Protein AF-A0A7R9DE98-F1 (afdb_monomer)

Nearest PDB structures (foldseek):
  4o06-assembly1_A  TM=8.508E-01  e=1.146E-07  Saccharomyces cerevisiae S288C
  6g8t-assembly1_A  TM=8.552E-01  e=2.223E-04  Homo sapiens
  7w6x-assembly1_A  TM=7.393E-01  e=2.489E-04  Escherichia coli K-12
  2zpm-assembly1_A  TM=7.144E-01  e=3.346E-03  Escherichia coli K-12
  6icf-assembly1_A  TM=6.396E-01  e=2.284E-02  Aquifex aeolicus VF5

Sequence (179 aa):
GLLNDHKAIMKEIEQGMFSVFSQMDTGSSTGNIDRTHTHTEPIARVSMVHPNSPAERAVSPFNANVRSGKHLICIIDVLNLGTLQQLREPLEPVVRGVGAHSSTGIIADDLIIEFGSVNAGNFKTLQDIGTVTRYSVGKSVKLFINRENRFITLSLTPSPWSGQGLLGCTILPIERVER

Organism: Timema poppense (NCBI:txid170557)

Solvent-accessible surface area (backbone atoms only — not comparable to full-atom values): 11261 Å² total; per-residue (Å²): 115,79,69,58,55,55,55,51,50,53,51,54,53,51,52,52,52,50,56,58,58,71,61,58,74,75,77,88,79,92,75,86,73,82,71,70,73,87,56,80,52,60,53,28,34,25,71,40,54,39,88,90,19,36,32,40,66,13,34,34,87,71,71,94,79,75,96,66,99,74,75,80,87,56,68,89,80,73,81,82,90,80,87,76,96,81,78,92,74,83,88,67,88,75,90,67,78,87,65,92,70,81,65,55,32,56,51,57,67,29,26,35,20,30,53,61,92,41,29,58,91,72,59,83,52,74,64,58,57,52,48,54,46,65,79,28,55,81,34,80,34,51,32,35,30,38,47,95,92,39,82,45,58,33,38,31,47,25,37,83,56,99,64,72,68,37,39,33,56,44,78,40,80,56,81,78,79,84,125

Foldseek 3Di:
DVVVVVVVVVVVVVVVVVVVVVPPPDDDDDDDPPPPVPFPDFFWFWAAFDPPFLQQAWFFPDDPDDPDDDPPQPVVVPPDPDDDDDDDDDDDPPPDDPDPPPGGGDGGGKGWQDKAPDHPVHDDDCVVNVVCLVVQAQHWIWTWTQDPNHTTIIITHFYDDPDDGGGRIDIGGDDDPPD

Secondary structure (DSSP, 8-state):
-HHHHHHHHHHHHHHHHHHHHHT-SSS-------------S--EEEEEE-TTSTTTT-B-S--S----S--TT-GGGS---------------------S-SSBS--TT-EEEEETTB-TTT--SHHHHHHHHHHTTTS-EEEEEEETTEEEEEEE-----SSSSSS-EEEEEPP----

Mean predicted aligned error: 16.26 Å

Structure (mmCIF, N/CA/C/O backbone):
data_AF-A0A7R9DE98-F1
#
_entry.id   AF-A0A7R9DE98-F1
#
loop_
_atom_site.group_PDB
_atom_site.id
_atom_site.type_symbol
_atom_site.label_atom_id
_atom_site.label_alt_id
_atom_site.label_comp_id
_atom_site.label_asym_id
_atom_site.label_entity_id
_atom_site.label_seq_id
_atom_site.pdbx_PDB_ins_code
_a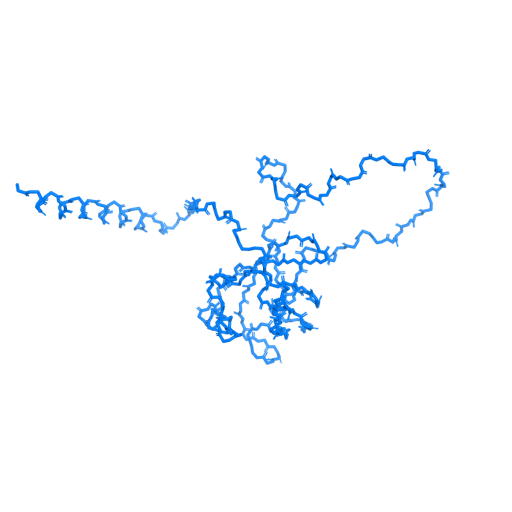tom_site.Cartn_x
_atom_site.Cartn_y
_atom_site.Cartn_z
_atom_site.occupancy
_atom_site.B_iso_or_equiv
_atom_site.auth_seq_id
_atom_site.auth_comp_id
_atom_site.auth_asym_id
_atom_site.auth_atom_id
_atom_site.pdbx_PDB_model_num
ATOM 1 N N . GLY A 1 1 ? -17.716 7.798 48.726 1.00 50.94 1 GLY A N 1
ATOM 2 C CA . GLY A 1 1 ? -18.722 7.462 47.703 1.00 50.94 1 GLY A CA 1
ATOM 3 C C . GLY A 1 1 ? -17.974 7.190 46.425 1.00 50.94 1 GLY A C 1
ATOM 4 O O . GLY A 1 1 ? -17.415 8.134 45.884 1.00 50.94 1 GLY A O 1
ATOM 5 N N . LEU A 1 2 ? -17.922 5.923 46.003 1.00 54.34 2 LEU A N 1
ATOM 6 C CA . LEU A 1 2 ? -16.971 5.380 45.017 1.00 54.34 2 LEU A CA 1
ATOM 7 C C . LEU A 1 2 ? -16.959 6.069 43.634 1.00 54.34 2 LEU A C 1
ATOM 9 O O . LEU A 1 2 ? -16.073 5.813 42.826 1.00 54.34 2 LEU A O 1
ATOM 13 N N . LEU A 1 3 ? -17.917 6.955 43.351 1.00 53.59 3 LEU A N 1
ATOM 14 C CA . LEU A 1 3 ? -17.965 7.724 42.107 1.00 53.59 3 LEU A CA 1
ATOM 15 C C . LEU A 1 3 ? -16.974 8.903 42.081 1.00 53.59 3 LEU A C 1
ATOM 17 O O . LEU A 1 3 ? -16.512 9.301 41.013 1.00 53.59 3 LEU A O 1
ATOM 21 N N . ASN A 1 4 ? -16.640 9.460 43.250 1.00 58.06 4 ASN A N 1
ATOM 22 C CA . ASN A 1 4 ? -15.711 10.590 43.355 1.00 58.06 4 ASN A CA 1
ATOM 23 C C . ASN A 1 4 ? -14.257 10.142 43.184 1.00 58.06 4 ASN A C 1
ATOM 25 O O . ASN A 1 4 ? -13.457 10.867 42.596 1.00 58.06 4 ASN A O 1
ATOM 29 N N . ASP A 1 5 ? -13.956 8.920 43.617 1.00 57.72 5 ASP A N 1
ATOM 30 C CA . ASP A 1 5 ? -12.621 8.336 43.524 1.00 57.72 5 ASP A CA 1
ATOM 31 C C . ASP A 1 5 ? -12.284 8.004 42.064 1.00 57.72 5 ASP A C 1
ATOM 33 O O . ASP A 1 5 ? -11.192 8.300 41.595 1.00 57.72 5 ASP A O 1
ATOM 37 N N . HIS A 1 6 ? -13.257 7.521 41.281 1.00 54.34 6 HIS A N 1
ATOM 38 C CA . HIS A 1 6 ? -13.053 7.236 39.857 1.00 54.34 6 HIS A CA 1
ATOM 39 C C . HIS A 1 6 ? -12.777 8.506 39.035 1.00 54.34 6 HIS A C 1
ATOM 41 O O . HIS A 1 6 ? -11.960 8.499 38.116 1.00 54.34 6 HIS A O 1
ATOM 47 N N . LYS A 1 7 ? -13.426 9.626 39.383 1.00 61.53 7 LYS A N 1
ATOM 48 C CA . LYS A 1 7 ? -13.187 10.926 38.737 1.00 61.53 7 LYS A CA 1
ATOM 49 C C . LYS A 1 7 ? -11.838 11.528 39.140 1.00 61.53 7 LYS A C 1
ATOM 51 O O . LYS A 1 7 ? -11.196 12.169 38.312 1.00 61.53 7 LYS A O 1
ATOM 56 N N . ALA A 1 8 ? -11.408 11.312 40.383 1.00 66.81 8 ALA A N 1
ATOM 57 C CA . ALA A 1 8 ? -10.084 11.711 40.851 1.00 66.81 8 ALA A CA 1
ATOM 58 C C . ALA A 1 8 ? -8.977 10.903 40.152 1.00 66.81 8 ALA A C 1
ATOM 60 O O . ALA A 1 8 ? -8.034 11.497 39.639 1.00 66.81 8 ALA A O 1
ATOM 61 N N . ILE A 1 9 ? -9.164 9.586 40.022 1.00 61.25 9 ILE A N 1
ATOM 62 C CA . ILE A 1 9 ? -8.230 8.683 39.337 1.00 61.25 9 ILE A CA 1
ATOM 63 C C . ILE A 1 9 ? -8.122 9.019 37.842 1.00 61.25 9 ILE A C 1
ATOM 65 O O . ILE A 1 9 ? -7.016 9.110 37.318 1.00 61.25 9 ILE A O 1
ATOM 69 N N . MET A 1 10 ? -9.239 9.290 37.154 1.00 65.88 10 MET A N 1
ATOM 70 C CA . MET A 1 10 ? -9.218 9.733 35.746 1.00 65.88 10 MET A CA 1
ATOM 71 C C . MET A 1 10 ? -8.402 11.019 35.564 1.00 65.88 10 MET A C 1
ATOM 73 O O . MET A 1 10 ? -7.604 11.135 34.636 1.00 65.88 10 MET A O 1
ATOM 77 N N . LYS A 1 11 ? -8.559 11.969 36.489 1.00 66.94 11 LYS A N 1
ATOM 78 C CA . LYS A 1 11 ? -7.864 13.256 36.436 1.00 66.94 11 LYS A CA 1
ATOM 79 C C . LYS A 1 11 ? -6.363 13.117 36.702 1.00 66.94 11 LYS A C 1
ATOM 81 O O . LYS A 1 11 ? -5.575 13.816 36.075 1.00 66.94 11 LYS A O 1
ATOM 86 N N . GLU A 1 12 ? -5.963 12.218 37.595 1.00 63.41 12 GLU A N 1
ATOM 87 C CA . GLU A 1 12 ? -4.555 11.942 37.900 1.00 63.41 12 GLU A CA 1
ATOM 88 C C . GLU A 1 12 ? -3.848 11.225 36.733 1.00 63.41 12 GLU A C 1
ATOM 90 O O . GLU A 1 12 ? -2.713 11.563 36.396 1.00 63.41 12 GLU A O 1
ATOM 95 N N . ILE A 1 13 ? -4.552 10.326 36.029 1.00 65.50 13 ILE A N 1
ATOM 96 C CA . ILE A 1 13 ? -4.059 9.670 34.805 1.00 65.50 13 ILE A CA 1
ATOM 97 C C . ILE A 1 13 ? -3.895 10.681 33.661 1.00 65.50 13 ILE A C 1
ATOM 99 O O . ILE A 1 13 ? -2.859 10.692 32.998 1.00 65.50 13 ILE A O 1
ATOM 103 N N . GLU A 1 14 ? -4.874 11.560 33.436 1.00 61.84 14 GLU A N 1
ATOM 104 C CA . GLU A 1 14 ? -4.787 12.604 32.405 1.00 61.84 14 GLU A CA 1
ATOM 105 C C . GLU A 1 14 ? -3.669 13.611 32.700 1.00 61.84 14 GLU A C 1
ATOM 107 O O . GLU A 1 14 ? -2.934 13.996 31.792 1.00 61.84 14 GLU A O 1
ATOM 112 N N . GLN A 1 15 ? -3.486 13.999 33.965 1.00 62.09 15 GLN A N 1
ATOM 113 C CA . GLN A 1 15 ? -2.395 14.884 34.383 1.00 62.09 15 GLN A CA 1
ATOM 114 C C . GLN A 1 15 ? -1.021 14.221 34.232 1.00 62.09 15 GLN A C 1
ATOM 116 O O . GLN A 1 15 ? -0.084 14.869 33.760 1.00 62.09 15 GLN A O 1
ATOM 121 N N . GLY A 1 16 ? -0.902 12.930 34.556 1.00 55.06 16 GLY A N 1
ATOM 122 C CA . GLY A 1 16 ? 0.307 12.148 34.297 1.00 55.06 16 GLY A CA 1
ATOM 123 C C . GLY A 1 16 ? 0.620 12.048 32.802 1.00 55.06 16 GLY A C 1
ATOM 124 O O . GLY A 1 16 ? 1.754 12.285 32.390 1.00 55.06 16 GLY A O 1
ATOM 125 N N . MET A 1 17 ? -0.395 11.784 31.974 1.00 56.44 17 MET A N 1
ATOM 126 C CA . MET A 1 17 ? -0.243 11.658 30.524 1.00 56.44 17 MET A CA 1
ATOM 127 C C . MET A 1 17 ? 0.129 13.002 29.881 1.00 56.44 17 MET A C 1
ATOM 129 O O . MET A 1 17 ? 1.080 13.071 29.107 1.00 56.44 17 MET A O 1
ATOM 133 N N . PHE A 1 18 ? -0.529 14.099 30.262 1.00 51.78 18 PHE A N 1
ATOM 134 C CA . PHE A 1 18 ? -0.240 15.432 29.723 1.00 51.78 18 PHE A CA 1
ATOM 135 C C . PHE A 1 18 ? 1.128 15.980 30.176 1.00 51.78 18 PHE A C 1
ATOM 137 O O . PHE A 1 18 ? 1.808 16.642 29.394 1.00 51.78 18 PHE A O 1
ATOM 144 N N . SER A 1 19 ? 1.579 15.664 31.398 1.00 52.81 19 SER A N 1
ATOM 145 C CA . SER A 1 19 ? 2.913 16.043 31.899 1.00 52.81 19 SER A CA 1
ATOM 146 C C . SER A 1 19 ? 4.047 15.354 31.132 1.00 52.81 19 SER A C 1
ATOM 148 O O . SER A 1 19 ? 5.035 15.998 30.775 1.00 52.81 19 SER A O 1
ATOM 150 N N . VAL A 1 20 ? 3.881 14.064 30.816 1.00 51.88 20 VAL A N 1
ATOM 151 C CA . VAL A 1 20 ? 4.863 13.294 30.036 1.00 51.88 20 VAL A CA 1
ATOM 152 C C . VAL A 1 20 ? 4.921 13.782 28.585 1.00 51.88 20 VAL A C 1
ATOM 154 O O . VAL A 1 20 ? 6.011 13.925 28.040 1.00 51.88 20 VAL A O 1
ATOM 157 N N . PHE A 1 21 ? 3.782 14.122 27.973 1.00 49.41 21 PHE A N 1
ATOM 158 C CA . PHE A 1 21 ? 3.749 14.599 26.584 1.00 49.41 21 PHE A CA 1
ATOM 159 C C . PHE A 1 21 ? 4.155 16.070 26.411 1.00 49.41 21 PHE A C 1
ATOM 161 O O . PHE A 1 21 ? 4.705 16.419 25.369 1.00 49.41 21 PHE A O 1
ATOM 168 N N . SER A 1 22 ? 3.973 16.930 27.420 1.00 47.72 22 SER A N 1
ATOM 169 C CA . SER A 1 22 ? 4.425 18.330 27.354 1.00 47.72 22 SER A CA 1
ATOM 170 C C . SER A 1 22 ? 5.943 18.494 27.523 1.00 47.72 22 SER A C 1
ATOM 172 O O . SER A 1 22 ? 6.461 19.567 27.221 1.00 47.72 22 SER A O 1
ATOM 174 N N . GLN A 1 23 ? 6.655 17.463 27.994 1.00 51.19 23 GLN A N 1
ATOM 175 C CA . GLN A 1 23 ? 8.122 17.444 28.117 1.00 51.19 23 GLN A CA 1
ATOM 176 C C . GLN A 1 23 ? 8.823 16.727 26.949 1.00 51.19 23 GLN A C 1
ATOM 178 O O . GLN A 1 23 ? 10.042 16.611 26.954 1.00 51.19 23 GLN A O 1
ATOM 183 N N . MET A 1 24 ? 8.071 16.267 25.942 1.00 44.59 24 MET A N 1
ATOM 184 C CA . MET A 1 24 ? 8.598 15.606 24.739 1.00 44.59 24 MET A CA 1
ATOM 185 C C . MET A 1 24 ? 8.501 16.489 23.490 1.00 44.59 24 MET A C 1
ATOM 187 O O . MET A 1 24 ? 8.349 15.992 22.375 1.00 44.59 24 MET A O 1
ATOM 191 N N . ASP A 1 25 ? 8.655 17.801 23.665 1.00 51.81 25 ASP A N 1
ATOM 192 C CA . ASP A 1 25 ? 9.443 18.545 22.690 1.00 51.81 25 ASP A CA 1
ATOM 193 C C . ASP A 1 25 ? 10.906 18.339 23.098 1.00 51.81 25 ASP A C 1
ATOM 195 O O . ASP A 1 25 ? 11.266 18.595 24.244 1.00 51.81 25 ASP A O 1
ATOM 199 N N . THR A 1 26 ? 11.720 17.821 22.180 1.00 41.41 26 THR A N 1
ATOM 200 C CA . THR A 1 26 ? 13.084 17.278 22.365 1.00 41.41 26 THR A CA 1
ATOM 201 C C . THR A 1 26 ? 13.203 15.829 22.875 1.00 41.41 26 THR A C 1
ATOM 203 O O . THR A 1 26 ? 13.389 15.542 24.046 1.00 41.41 26 THR A O 1
ATOM 206 N N . GLY A 1 27 ? 13.257 14.901 21.913 1.00 43.53 27 GLY A N 1
ATOM 207 C CA . GLY A 1 27 ? 14.126 13.723 21.999 1.00 43.53 27 GLY A CA 1
ATOM 208 C C . GLY A 1 27 ? 13.603 12.501 22.764 1.00 43.53 27 GLY A C 1
ATOM 209 O O . GLY A 1 27 ? 13.566 12.473 23.983 1.00 43.53 27 GLY A O 1
ATOM 210 N N . SER A 1 28 ? 13.420 11.412 22.008 1.00 45.12 28 SER A N 1
ATOM 211 C CA . SER A 1 28 ? 13.358 10.011 22.465 1.00 45.12 28 SER A CA 1
ATOM 212 C C . SER A 1 28 ? 12.116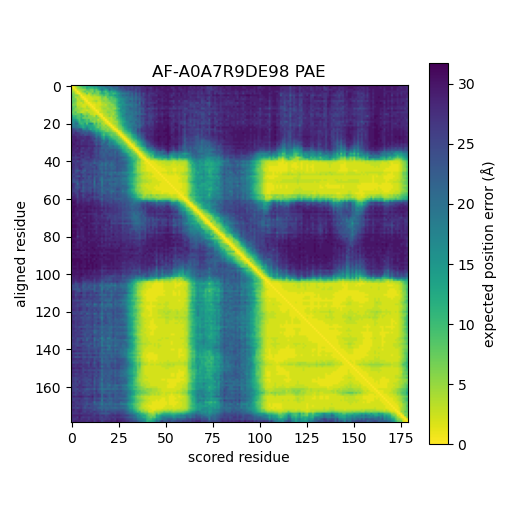 9.581 23.249 1.00 45.12 28 SER A C 1
ATOM 214 O O . SER A 1 28 ? 11.936 9.967 24.397 1.00 45.12 28 SER A O 1
ATOM 216 N N . SER A 1 29 ? 11.335 8.636 22.703 1.00 36.56 29 SER A N 1
ATOM 217 C CA . SER A 1 29 ? 10.689 7.594 23.528 1.00 36.56 29 SER A CA 1
ATOM 218 C C . SER A 1 29 ? 10.039 6.466 22.722 1.00 36.56 29 SER A C 1
ATOM 220 O O . SER A 1 29 ? 9.056 6.615 22.004 1.00 36.56 29 SER A O 1
ATOM 222 N N . THR A 1 30 ? 10.614 5.288 22.932 1.00 38.78 30 THR A N 1
ATOM 223 C CA . THR A 1 30 ? 9.951 4.024 23.261 1.00 38.78 30 THR A CA 1
ATOM 224 C C . THR A 1 30 ? 8.506 4.151 23.764 1.00 38.78 30 THR A C 1
ATOM 226 O O . THR A 1 30 ? 8.267 4.524 24.908 1.00 38.78 30 THR A O 1
ATOM 229 N N . GLY A 1 31 ? 7.569 3.692 22.935 1.00 31.34 31 GLY A N 1
ATOM 230 C CA . GLY A 1 31 ? 6.307 3.079 23.344 1.00 31.34 31 GLY A CA 1
ATOM 231 C C . GLY A 1 31 ? 6.291 1.652 22.803 1.00 31.34 31 GLY A C 1
ATOM 232 O O . GLY A 1 31 ? 5.985 1.428 21.635 1.00 31.34 31 GLY A O 1
ATOM 233 N N . ASN A 1 32 ? 6.707 0.694 23.629 1.00 41.91 32 ASN A N 1
ATOM 234 C CA . ASN A 1 32 ? 6.667 -0.726 23.305 1.00 41.91 32 ASN A CA 1
ATOM 235 C C . ASN A 1 32 ? 5.225 -1.229 23.472 1.00 41.91 32 ASN A C 1
ATOM 237 O O . ASN A 1 32 ? 4.842 -1.679 24.547 1.00 41.91 32 ASN A O 1
ATOM 241 N N . ILE A 1 33 ? 4.423 -1.121 22.414 1.00 39.50 33 ILE A N 1
ATOM 242 C CA . ILE A 1 33 ? 3.397 -2.127 22.148 1.00 39.50 33 ILE A CA 1
ATOM 243 C C . ILE A 1 33 ? 4.101 -3.118 21.236 1.00 39.50 33 ILE A C 1
ATOM 245 O O . ILE A 1 33 ? 4.258 -2.856 20.041 1.00 39.50 33 ILE A O 1
ATOM 249 N N . ASP A 1 34 ? 4.578 -4.213 21.819 1.00 39.19 34 ASP A N 1
ATOM 250 C CA . ASP A 1 34 ? 5.047 -5.366 21.065 1.00 39.19 34 ASP A CA 1
ATOM 251 C C . ASP A 1 34 ? 3.829 -5.934 20.333 1.00 39.19 34 ASP A C 1
ATOM 253 O O . ASP A 1 34 ? 3.077 -6.767 20.844 1.00 39.19 34 ASP A O 1
ATOM 257 N N . ARG A 1 35 ? 3.545 -5.371 19.155 1.00 47.12 35 ARG A N 1
ATOM 258 C CA . ARG A 1 35 ? 2.621 -5.951 18.194 1.00 47.12 35 ARG A CA 1
ATOM 259 C C . ARG A 1 35 ? 3.286 -7.229 17.720 1.00 47.12 35 ARG A C 1
ATOM 261 O O . ARG A 1 35 ? 3.956 -7.246 16.690 1.00 47.12 35 ARG A O 1
ATOM 268 N N . THR A 1 36 ? 3.075 -8.303 18.471 1.00 44.72 36 THR A N 1
ATOM 269 C CA . THR A 1 36 ? 3.007 -9.627 17.868 1.00 44.72 36 THR A CA 1
ATOM 270 C C . THR A 1 36 ? 2.114 -9.458 16.639 1.00 44.72 36 THR A C 1
ATOM 272 O O . THR A 1 36 ? 0.967 -9.027 16.750 1.00 44.72 36 THR A O 1
ATOM 275 N N . HIS A 1 37 ? 2.685 -9.605 15.443 1.00 52.88 37 HIS A N 1
ATOM 276 C CA . HIS A 1 37 ? 1.932 -9.483 14.200 1.00 52.88 37 HIS A CA 1
ATOM 277 C C . HIS A 1 37 ? 0.981 -10.691 14.147 1.00 52.88 37 HIS A C 1
ATOM 279 O O . HIS A 1 37 ? 1.315 -11.730 13.590 1.00 52.88 37 HIS A O 1
ATOM 285 N N . THR A 1 38 ? -0.176 -10.582 14.809 1.00 54.12 38 THR A N 1
ATOM 286 C CA . THR A 1 38 ? -1.198 -11.639 14.922 1.00 54.12 38 THR A CA 1
ATOM 287 C C . THR A 1 38 ? -1.912 -11.909 13.602 1.00 54.12 38 THR A C 1
ATOM 289 O O . THR A 1 38 ? -2.647 -12.882 13.498 1.00 54.12 38 THR A O 1
ATOM 292 N N . HIS A 1 39 ? -1.698 -11.044 12.610 1.00 65.94 39 HIS A N 1
ATOM 293 C CA . HIS A 1 39 ? -2.229 -11.145 11.262 1.00 65.94 39 HIS A CA 1
ATOM 294 C C . HIS A 1 39 ? -1.055 -11.246 10.294 1.00 65.94 39 HIS A C 1
ATOM 296 O O . HIS A 1 39 ? -0.370 -10.253 10.046 1.00 65.94 39 HIS A O 1
ATOM 302 N N . THR A 1 40 ? -0.793 -12.452 9.798 1.00 77.81 40 THR A N 1
ATOM 303 C CA . THR A 1 40 ? 0.222 -12.722 8.766 1.00 77.81 40 THR A CA 1
ATOM 304 C C . THR A 1 40 ? -0.405 -12.876 7.384 1.00 77.81 40 THR A C 1
ATOM 306 O O . THR A 1 40 ? 0.311 -13.011 6.391 1.00 77.81 40 THR A O 1
ATOM 309 N N . GLU A 1 41 ? -1.737 -12.833 7.304 1.00 88.06 41 GLU A N 1
ATOM 310 C CA . GLU A 1 41 ? -2.473 -12.943 6.058 1.00 88.06 41 GLU A CA 1
ATOM 311 C C . GLU A 1 41 ? -2.262 -11.687 5.206 1.00 88.06 41 GLU A C 1
ATOM 313 O O . GLU A 1 41 ? -2.471 -10.563 5.679 1.00 88.06 41 GLU A O 1
ATOM 318 N N . PRO A 1 42 ? -1.881 -11.846 3.931 1.00 92.38 42 PRO A N 1
ATOM 319 C CA . PRO A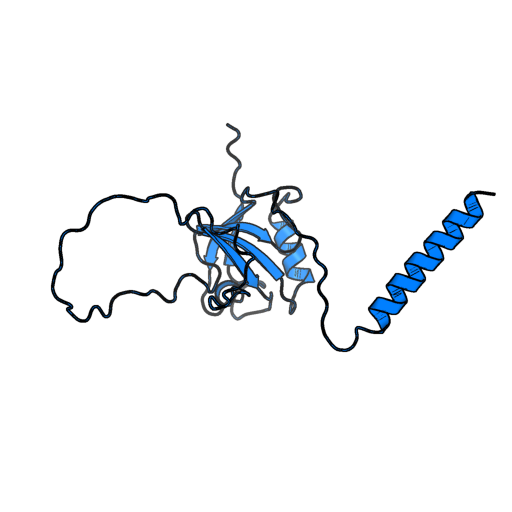 1 42 ? -1.698 -10.710 3.055 1.00 92.38 42 PRO A CA 1
ATOM 320 C C . PRO A 1 42 ? -3.056 -10.116 2.659 1.00 92.38 42 PRO A C 1
ATOM 322 O O . PRO A 1 42 ? -4.006 -10.829 2.331 1.00 92.38 42 PRO A O 1
ATOM 325 N N . ILE A 1 43 ? -3.144 -8.789 2.682 1.00 94.38 43 ILE A N 1
ATOM 326 C CA . ILE A 1 43 ? -4.345 -8.016 2.338 1.00 94.38 43 ILE A CA 1
ATOM 327 C C . ILE A 1 43 ? -4.334 -7.524 0.890 1.00 94.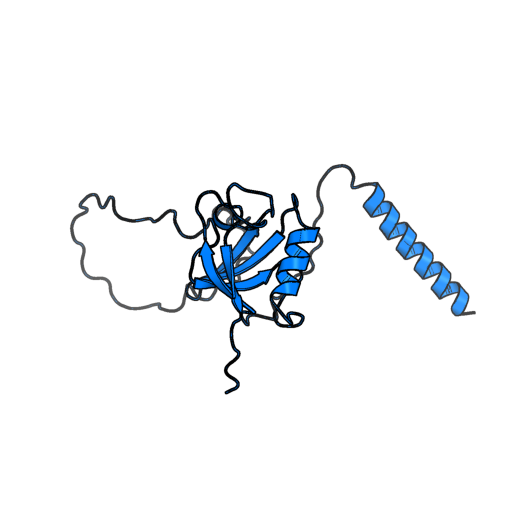38 43 ILE A C 1
ATOM 329 O O . ILE A 1 43 ? -5.388 -7.252 0.314 1.00 94.38 43 ILE A O 1
ATOM 333 N N . ALA A 1 44 ? -3.150 -7.397 0.292 1.00 96.44 44 ALA A N 1
ATOM 334 C CA . ALA A 1 44 ? -2.987 -6.915 -1.071 1.00 96.44 44 ALA A CA 1
ATOM 335 C C . ALA A 1 44 ? -1.655 -7.371 -1.677 1.00 96.44 44 ALA A C 1
ATOM 337 O O . ALA A 1 44 ? -0.707 -7.670 -0.952 1.00 96.44 44 ALA A O 1
ATOM 338 N N . ARG A 1 45 ? -1.566 -7.381 -3.008 1.00 97.12 45 ARG A N 1
ATOM 339 C CA . ARG A 1 45 ? -0.333 -7.660 -3.756 1.00 97.12 45 ARG A CA 1
ATOM 340 C C . ARG A 1 45 ? 0.091 -6.435 -4.549 1.00 97.12 45 ARG A C 1
ATOM 342 O O . ARG A 1 45 ? -0.737 -5.786 -5.189 1.00 97.12 45 ARG A O 1
ATOM 349 N N . VAL A 1 46 ? 1.383 -6.147 -4.567 1.00 97.00 46 VAL A N 1
ATOM 350 C CA . VAL A 1 46 ? 1.955 -5.124 -5.442 1.00 97.00 46 VAL A CA 1
ATOM 351 C C . VAL A 1 46 ? 2.198 -5.732 -6.816 1.00 97.00 46 VAL A C 1
ATOM 353 O O . VAL A 1 46 ? 2.913 -6.712 -6.948 1.00 97.00 46 VAL A O 1
ATOM 356 N N . SER A 1 47 ? 1.602 -5.166 -7.860 1.00 95.56 47 SER A N 1
ATOM 357 C CA . SER A 1 47 ? 1.792 -5.660 -9.231 1.00 95.56 47 SER A CA 1
ATOM 358 C C . SER A 1 47 ? 2.938 -4.971 -9.958 1.00 95.56 47 SER A C 1
ATOM 360 O O . SER A 1 47 ? 3.503 -5.530 -10.890 1.00 95.56 47 SER A O 1
ATOM 362 N N . MET A 1 48 ? 3.219 -3.720 -9.603 1.00 94.94 48 MET A N 1
ATOM 363 C CA . MET A 1 48 ? 4.171 -2.875 -10.313 1.00 94.94 48 MET A CA 1
ATOM 364 C C . MET A 1 48 ? 4.607 -1.733 -9.404 1.00 94.94 48 MET A C 1
ATOM 366 O O . MET A 1 48 ? 3.795 -1.190 -8.650 1.00 94.94 48 MET A O 1
ATOM 370 N N . VAL A 1 49 ? 5.867 -1.331 -9.532 1.00 95.81 49 VAL A N 1
ATOM 371 C CA . VAL A 1 49 ? 6.444 -0.160 -8.870 1.00 95.81 49 VAL A CA 1
ATOM 372 C C . VAL A 1 49 ? 7.100 0.709 -9.933 1.00 95.81 49 VAL A C 1
ATOM 374 O O . VAL A 1 49 ? 7.806 0.202 -10.801 1.00 95.81 49 VAL A O 1
ATOM 377 N N . HIS A 1 50 ? 6.827 2.011 -9.900 1.00 95.06 50 HIS A N 1
ATOM 378 C CA . HIS A 1 50 ? 7.411 2.950 -10.848 1.00 95.06 50 HIS A CA 1
ATOM 379 C C . HIS A 1 50 ? 8.787 3.438 -10.384 1.00 95.06 50 HIS A C 1
ATOM 381 O O . HIS A 1 50 ? 8.982 3.655 -9.183 1.00 95.06 50 HIS A O 1
ATOM 387 N N . PRO A 1 51 ? 9.709 3.703 -11.324 1.00 93.69 51 PRO A N 1
ATOM 388 C CA . PRO A 1 51 ? 11.008 4.267 -10.996 1.00 93.69 51 PRO A CA 1
ATOM 389 C C . PRO A 1 51 ? 10.873 5.679 -10.427 1.00 93.69 51 PRO A C 1
ATOM 391 O O . PRO A 1 51 ? 9.995 6.452 -10.822 1.00 93.69 51 PRO A O 1
ATOM 394 N N . ASN A 1 52 ? 11.769 6.031 -9.511 1.00 93.00 52 ASN A N 1
ATOM 395 C CA . ASN A 1 52 ? 11.804 7.290 -8.773 1.00 93.00 52 ASN A CA 1
ATOM 396 C C . ASN A 1 52 ? 10.506 7.591 -8.002 1.00 93.00 52 ASN A C 1
ATOM 398 O O . ASN A 1 52 ? 10.203 8.751 -7.698 1.00 93.00 52 ASN A O 1
ATOM 402 N N . SER A 1 53 ? 9.727 6.566 -7.659 1.00 96.62 53 SER A N 1
ATOM 403 C CA . SER A 1 53 ? 8.507 6.714 -6.867 1.00 96.62 53 SER A CA 1
ATOM 404 C C . SER A 1 53 ? 8.774 6.638 -5.358 1.00 96.62 53 SER A C 1
ATOM 406 O O . SER A 1 53 ? 9.799 6.106 -4.925 1.00 96.62 53 SER A O 1
ATOM 408 N N . PRO A 1 54 ? 7.855 7.145 -4.517 1.00 96.81 54 PRO A N 1
ATOM 409 C CA . PRO A 1 54 ? 7.890 6.893 -3.076 1.00 96.81 54 PRO A CA 1
ATOM 410 C C . PRO A 1 54 ? 7.943 5.403 -2.702 1.00 96.81 54 PRO A C 1
ATOM 412 O O . PRO A 1 54 ? 8.611 5.047 -1.735 1.00 96.81 54 PRO A O 1
ATOM 415 N N . ALA A 1 55 ? 7.282 4.538 -3.473 1.00 96.06 55 ALA A N 1
ATOM 416 C CA . ALA A 1 55 ? 7.288 3.092 -3.280 1.00 96.06 55 ALA A CA 1
ATOM 417 C C . ALA A 1 55 ? 8.671 2.473 -3.516 1.00 96.06 55 ALA A C 1
ATOM 419 O O . ALA A 1 55 ? 9.133 1.692 -2.685 1.00 96.06 55 ALA A O 1
ATOM 420 N N . GLU A 1 56 ? 9.368 2.868 -4.582 1.00 94.56 56 GLU A N 1
ATOM 421 C CA . GLU A 1 56 ? 10.746 2.426 -4.847 1.00 94.56 56 GLU A CA 1
ATOM 422 C C . GLU A 1 56 ? 11.723 2.913 -3.764 1.00 94.56 56 GLU A C 1
ATOM 424 O O . GLU A 1 56 ? 12.659 2.211 -3.394 1.00 94.56 56 GLU A O 1
ATOM 429 N N . ARG A 1 57 ? 11.483 4.104 -3.203 1.00 93.25 57 ARG A N 1
ATOM 430 C CA . ARG A 1 57 ? 12.326 4.695 -2.151 1.00 93.25 57 ARG A CA 1
ATOM 431 C C . ARG A 1 57 ? 12.000 4.232 -0.735 1.00 93.25 57 ARG A C 1
ATOM 433 O O . ARG A 1 57 ? 12.612 4.738 0.205 1.00 93.25 57 ARG A O 1
ATOM 440 N N . ALA A 1 58 ? 11.039 3.330 -0.547 1.00 92.12 58 ALA A N 1
ATOM 441 C CA . ALA A 1 58 ? 10.770 2.788 0.778 1.00 92.12 58 ALA A CA 1
ATOM 442 C C . ALA A 1 58 ? 12.045 2.135 1.341 1.00 92.12 58 ALA A C 1
ATOM 444 O O . ALA A 1 58 ? 12.813 1.525 0.604 1.00 92.12 58 ALA A O 1
ATOM 445 N N . VAL A 1 59 ? 12.310 2.259 2.636 1.00 85.81 59 VAL A N 1
ATOM 446 C CA . VAL A 1 59 ? 13.558 1.748 3.231 1.00 85.81 59 VAL A CA 1
ATOM 447 C C . VAL A 1 59 ? 13.270 0.883 4.439 1.00 85.81 59 VAL A C 1
ATOM 449 O O . VAL A 1 59 ? 12.392 1.206 5.238 1.00 85.81 59 VAL A O 1
ATOM 452 N N . SER A 1 60 ? 14.018 -0.206 4.611 1.00 80.75 60 SER A N 1
ATOM 453 C CA . SER A 1 60 ? 13.976 -0.947 5.866 1.00 80.75 60 SER A CA 1
ATOM 454 C C . SER A 1 60 ? 14.583 -0.086 6.983 1.00 80.75 60 SER A C 1
ATOM 456 O O . SER A 1 60 ? 15.748 0.303 6.867 1.00 80.75 60 SER A O 1
ATOM 458 N N . PRO A 1 61 ? 13.863 0.194 8.087 1.00 69.25 61 PRO A N 1
ATOM 459 C CA . PRO A 1 61 ? 14.410 0.981 9.195 1.00 69.25 61 PRO A CA 1
ATOM 460 C C . PRO A 1 61 ? 15.565 0.267 9.921 1.00 69.25 61 PRO A C 1
ATOM 462 O O . PRO A 1 61 ? 16.316 0.898 10.660 1.00 69.25 61 PRO A O 1
ATOM 465 N N . PHE A 1 62 ? 15.739 -1.038 9.691 1.00 62.00 62 PHE A N 1
ATOM 466 C CA . PHE A 1 62 ? 16.865 -1.815 10.189 1.00 62.00 62 PHE A CA 1
ATOM 467 C C . PHE A 1 62 ? 17.923 -1.974 9.093 1.00 62.00 62 PHE A C 1
ATOM 469 O O . PHE A 1 62 ? 17.827 -2.859 8.248 1.00 62.00 62 PHE A O 1
ATOM 476 N N . ASN A 1 63 ? 18.958 -1.131 9.124 1.00 44.66 63 ASN A N 1
ATOM 477 C CA . ASN A 1 63 ? 20.205 -1.431 8.426 1.00 44.66 63 ASN A CA 1
ATOM 478 C C . ASN A 1 63 ? 20.851 -2.629 9.140 1.00 44.66 63 ASN A C 1
ATOM 480 O O . ASN A 1 63 ? 21.066 -2.576 10.354 1.00 44.66 63 ASN A O 1
ATOM 484 N N . ALA A 1 64 ? 21.090 -3.728 8.426 1.00 42.28 64 ALA A N 1
ATOM 485 C CA . ALA A 1 64 ? 21.606 -4.975 8.979 1.00 42.28 64 ALA A CA 1
ATOM 486 C C . ALA A 1 64 ? 23.052 -4.809 9.478 1.00 42.28 64 ALA A C 1
ATOM 488 O O . ALA A 1 64 ? 23.998 -5.212 8.811 1.00 42.28 64 ALA A O 1
ATOM 489 N N . ASN A 1 65 ? 23.238 -4.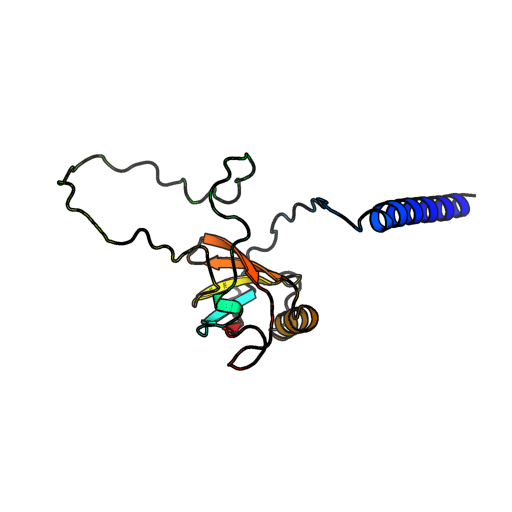202 10.654 1.00 35.06 65 ASN A N 1
ATOM 490 C CA . ASN A 1 65 ? 24.501 -4.288 11.382 1.00 35.06 65 ASN A CA 1
ATOM 491 C C . ASN A 1 65 ? 24.403 -4.091 12.904 1.00 35.06 65 ASN A C 1
ATOM 493 O O . ASN A 1 65 ? 25.351 -3.629 13.535 1.00 35.06 65 ASN A O 1
ATOM 497 N N . VAL A 1 66 ? 23.283 -4.460 13.535 1.00 33.88 66 VAL A N 1
ATOM 498 C CA . VAL A 1 66 ? 23.188 -4.453 15.005 1.00 33.88 66 VAL A CA 1
ATOM 499 C C . VAL A 1 66 ? 22.946 -5.861 15.528 1.00 33.88 66 VAL A C 1
ATOM 501 O O . VAL A 1 66 ? 21.830 -6.376 15.570 1.00 33.88 66 VAL A O 1
ATOM 504 N N . ARG A 1 67 ? 24.052 -6.460 15.975 1.00 37.44 67 ARG A N 1
ATOM 505 C CA . ARG A 1 67 ? 24.092 -7.538 16.963 1.00 37.44 67 ARG A CA 1
ATOM 506 C C . ARG A 1 67 ? 23.461 -7.025 18.260 1.00 37.44 67 ARG A C 1
ATOM 508 O O . ARG A 1 67 ? 24.153 -6.458 19.095 1.00 37.44 67 ARG A O 1
ATOM 515 N N . SER A 1 68 ? 22.155 -7.188 18.429 1.00 35.31 68 SER A N 1
ATOM 516 C CA . SER A 1 68 ? 21.530 -7.062 19.748 1.00 35.31 68 SER A CA 1
ATOM 517 C C . SER A 1 68 ? 20.193 -7.798 19.789 1.00 35.31 68 SER A C 1
ATOM 519 O O . SER A 1 68 ? 19.146 -7.264 19.440 1.00 35.31 68 SER A O 1
ATOM 521 N N . GLY A 1 69 ? 20.261 -9.076 20.165 1.00 35.44 69 GLY A N 1
ATOM 522 C CA . GLY A 1 69 ? 19.371 -9.694 21.154 1.00 35.44 69 GLY A CA 1
ATOM 523 C C . GLY A 1 69 ? 17.847 -9.640 21.001 1.00 35.44 69 GLY A C 1
ATOM 524 O O . GLY A 1 69 ? 17.184 -9.880 22.003 1.00 35.44 69 GLY A O 1
ATOM 525 N N . LYS A 1 70 ? 17.264 -9.333 19.833 1.00 37.97 70 LYS A N 1
ATOM 526 C CA . LYS A 1 70 ? 15.790 -9.256 19.667 1.00 37.97 70 LYS A CA 1
ATOM 527 C C . LYS A 1 70 ? 15.257 -9.840 18.351 1.00 37.97 70 LYS A C 1
ATOM 529 O O . LYS A 1 70 ? 14.189 -9.461 17.889 1.00 37.97 70 LYS A O 1
ATOM 534 N N . HIS A 1 71 ? 16.000 -10.753 17.728 1.00 36.53 71 HIS A N 1
ATOM 535 C CA . HIS A 1 71 ? 15.714 -11.254 16.380 1.00 36.53 71 HIS A CA 1
ATOM 536 C C . HIS A 1 71 ? 15.127 -12.677 16.410 1.00 36.53 71 HIS A C 1
ATOM 538 O O . HIS A 1 71 ? 15.699 -13.608 15.860 1.00 36.53 71 HIS A O 1
ATOM 544 N N . LEU A 1 72 ? 13.977 -12.856 17.071 1.00 33.94 72 LEU A N 1
ATOM 545 C CA . LEU A 1 72 ? 13.192 -14.099 16.975 1.00 33.94 72 LEU A CA 1
ATOM 546 C C . LEU A 1 72 ? 12.209 -14.105 15.783 1.00 33.94 72 LEU A C 1
ATOM 548 O O . LEU A 1 72 ? 11.413 -15.025 15.652 1.00 33.94 72 LEU A O 1
ATOM 552 N N . ILE A 1 73 ? 12.286 -13.126 14.872 1.00 39.97 73 ILE A N 1
ATOM 553 C CA . ILE A 1 73 ? 11.436 -13.068 13.663 1.00 39.97 73 ILE A CA 1
ATOM 554 C C . ILE A 1 73 ? 12.220 -13.481 12.388 1.00 39.97 73 ILE A C 1
ATOM 556 O O . ILE A 1 73 ? 11.674 -13.473 11.294 1.00 39.97 73 ILE A O 1
ATOM 560 N N . CYS A 1 74 ? 13.469 -13.963 12.513 1.00 38.12 74 CYS A N 1
ATOM 561 C CA . CYS A 1 74 ? 14.209 -14.634 11.422 1.00 38.12 74 CYS A CA 1
ATOM 562 C C . CYS A 1 74 ? 14.287 -16.165 11.565 1.00 38.12 74 CYS A C 1
ATOM 564 O O . CYS A 1 74 ? 15.098 -16.804 10.898 1.00 38.12 74 CYS A O 1
ATOM 566 N N . ILE A 1 75 ? 13.478 -16.788 12.433 1.00 31.56 75 ILE A N 1
ATOM 567 C CA . ILE A 1 75 ? 13.644 -18.220 12.763 1.00 31.56 75 ILE A CA 1
ATOM 568 C C . ILE A 1 75 ? 13.445 -19.154 11.551 1.00 31.56 75 ILE A C 1
ATOM 570 O O . ILE A 1 75 ? 13.888 -20.297 11.599 1.00 31.56 75 ILE A O 1
ATOM 574 N N . ILE A 1 76 ? 12.911 -18.691 10.418 1.00 37.00 76 ILE A N 1
ATOM 575 C CA . ILE A 1 76 ? 12.849 -19.506 9.190 1.00 37.00 76 ILE A CA 1
ATOM 576 C C . ILE A 1 76 ? 13.940 -19.130 8.170 1.00 37.00 76 ILE A C 1
ATOM 578 O O . ILE A 1 76 ? 13.703 -19.161 6.972 1.00 37.00 76 ILE A O 1
ATOM 582 N N . ASP A 1 77 ? 15.154 -18.817 8.625 1.00 39.03 77 ASP A N 1
ATOM 583 C CA . ASP A 1 77 ? 16.368 -18.980 7.802 1.00 39.03 77 ASP A CA 1
ATOM 584 C C . ASP A 1 77 ? 17.295 -20.093 8.344 1.00 39.03 77 ASP A C 1
ATOM 586 O O . ASP A 1 77 ? 18.399 -20.289 7.838 1.00 39.03 77 ASP A O 1
ATOM 590 N N . VAL A 1 78 ? 16.875 -20.863 9.362 1.00 37.81 78 VAL A N 1
ATOM 591 C CA . VAL A 1 78 ? 17.746 -21.872 10.003 1.00 37.81 78 VAL A CA 1
ATOM 592 C C . VAL A 1 78 ? 17.063 -23.225 10.209 1.00 37.81 78 VAL A C 1
ATOM 594 O O . VAL A 1 78 ? 17.136 -23.793 11.289 1.00 37.81 78 VAL A O 1
ATOM 597 N N . LEU A 1 79 ? 16.443 -23.797 9.173 1.00 41.03 79 LEU A N 1
ATOM 598 C CA . LEU A 1 79 ? 16.192 -25.247 9.134 1.00 41.03 79 LEU A CA 1
ATOM 599 C C . LEU A 1 79 ? 16.387 -25.820 7.721 1.00 41.03 79 LEU A C 1
ATOM 601 O O . LEU A 1 79 ? 15.452 -26.281 7.079 1.00 41.03 79 LEU A O 1
ATOM 605 N N . ASN A 1 80 ? 17.638 -25.851 7.259 1.00 40.12 80 ASN A N 1
ATOM 606 C CA . ASN A 1 80 ? 18.143 -27.045 6.577 1.00 40.12 80 ASN A CA 1
ATOM 607 C C . ASN A 1 80 ? 19.616 -27.255 6.949 1.00 40.12 80 ASN A C 1
ATOM 609 O O . ASN A 1 80 ? 20.542 -26.916 6.211 1.00 40.12 80 ASN A O 1
ATOM 613 N N . LEU A 1 81 ? 19.825 -27.754 8.167 1.00 47.66 81 LEU A N 1
ATOM 614 C CA . LEU A 1 81 ? 21.121 -28.245 8.602 1.00 47.66 81 LEU A CA 1
ATOM 615 C C . LEU A 1 81 ? 21.313 -29.655 8.026 1.00 47.66 81 LEU A C 1
ATOM 617 O O . LEU A 1 81 ? 20.848 -30.627 8.613 1.00 47.66 81 LEU A O 1
ATOM 621 N N . GLY A 1 82 ? 22.025 -29.748 6.900 1.00 46.41 82 GLY A N 1
ATOM 622 C CA . GLY A 1 82 ? 22.712 -30.976 6.492 1.00 46.41 82 GLY A CA 1
ATOM 623 C C . GLY A 1 82 ? 22.533 -31.394 5.036 1.00 46.41 82 GLY A C 1
ATOM 624 O O . GLY A 1 82 ? 21.678 -32.218 4.759 1.00 46.41 82 GLY A O 1
ATOM 625 N N . THR A 1 83 ? 23.433 -30.949 4.146 1.00 41.97 83 THR A N 1
ATOM 626 C CA . THR A 1 83 ? 24.025 -31.841 3.123 1.00 41.97 83 THR A CA 1
ATOM 627 C C . THR A 1 83 ? 25.319 -31.259 2.522 1.00 41.97 83 THR A C 1
ATOM 629 O O . THR A 1 83 ? 25.290 -30.410 1.643 1.00 41.97 83 THR A O 1
ATOM 632 N N . LEU A 1 84 ? 26.437 -31.797 3.027 1.00 33.97 84 LEU A N 1
ATOM 633 C CA . LEU A 1 84 ? 27.691 -32.166 2.344 1.00 33.97 84 LEU A CA 1
ATOM 634 C C . LEU A 1 84 ? 28.709 -31.097 1.886 1.00 33.97 84 LEU A C 1
ATOM 636 O O . LEU A 1 84 ? 28.614 -30.482 0.829 1.00 33.97 84 LEU A O 1
ATOM 640 N N . GLN A 1 85 ? 29.807 -31.054 2.656 1.00 46.22 85 GLN A N 1
ATOM 641 C CA . GLN A 1 85 ? 31.176 -30.815 2.185 1.00 46.22 85 GLN A CA 1
ATOM 642 C C . GLN A 1 85 ? 31.516 -31.732 0.992 1.00 46.22 85 GLN A C 1
ATOM 644 O O . GLN A 1 85 ? 31.627 -32.931 1.204 1.00 46.22 85 GLN A O 1
ATOM 649 N N . GLN A 1 86 ? 31.701 -31.177 -0.210 1.00 46.53 86 GLN A N 1
ATOM 650 C CA . GLN A 1 86 ? 32.628 -31.569 -1.303 1.00 46.53 86 GLN A CA 1
ATOM 651 C C . GLN A 1 86 ? 32.128 -30.786 -2.538 1.00 46.53 86 GLN A C 1
ATOM 653 O O . GLN A 1 86 ? 31.050 -31.062 -3.040 1.00 46.53 86 GLN A O 1
ATOM 658 N N . LEU A 1 87 ? 32.759 -29.719 -3.020 1.00 37.69 87 LEU A N 1
ATOM 659 C CA . LEU A 1 87 ? 34.048 -29.692 -3.700 1.00 37.69 87 LEU A CA 1
ATOM 660 C C . LEU A 1 87 ? 34.597 -28.262 -3.619 1.00 37.69 87 LEU A C 1
ATOM 662 O O . LEU A 1 87 ? 33.877 -27.291 -3.849 1.00 37.69 87 LEU A O 1
ATOM 666 N N . ARG A 1 88 ? 35.886 -28.143 -3.288 1.00 50.38 88 ARG A N 1
ATOM 667 C CA . ARG A 1 88 ? 36.631 -26.903 -3.494 1.00 50.38 88 ARG A CA 1
ATOM 668 C C . ARG A 1 88 ? 36.876 -26.782 -4.999 1.00 50.38 88 ARG A C 1
ATOM 670 O O . ARG A 1 88 ? 37.502 -27.663 -5.570 1.00 50.38 88 ARG A O 1
ATOM 677 N N . GLU A 1 89 ? 36.417 -25.705 -5.609 1.00 47.59 89 GLU A N 1
ATOM 678 C CA . GLU A 1 89 ? 36.874 -25.281 -6.934 1.00 47.59 89 GLU A CA 1
ATOM 679 C C . GLU A 1 89 ? 37.477 -23.873 -6.797 1.00 47.59 89 GLU A C 1
ATOM 681 O O . GLU A 1 89 ? 37.098 -23.132 -5.880 1.00 47.59 89 GLU A O 1
ATOM 686 N N . PRO A 1 90 ? 38.506 -23.542 -7.596 1.00 40.09 90 PRO A N 1
ATOM 687 C CA . PRO A 1 90 ? 39.392 -22.407 -7.363 1.00 40.09 90 PRO A CA 1
ATOM 688 C C . PRO A 1 90 ? 38.648 -21.071 -7.452 1.00 40.09 90 PRO A C 1
ATOM 690 O O . PRO A 1 90 ? 37.727 -20.899 -8.245 1.00 40.09 90 PRO A O 1
ATOM 693 N N . LEU A 1 91 ? 39.071 -20.126 -6.605 1.00 47.50 91 LEU A N 1
ATOM 694 C CA . LEU A 1 91 ? 38.525 -18.773 -6.492 1.00 47.50 91 LEU A CA 1
ATOM 695 C C . LEU A 1 91 ? 38.806 -17.959 -7.767 1.00 47.50 91 LEU A C 1
ATOM 697 O O . LEU A 1 91 ? 39.708 -17.126 -7.800 1.00 47.50 91 LEU A O 1
ATOM 701 N N . GLU A 1 92 ? 38.020 -18.179 -8.814 1.00 43.50 92 GLU A N 1
ATOM 702 C CA . GLU A 1 92 ? 37.810 -17.168 -9.848 1.00 43.50 92 GLU A CA 1
ATOM 703 C C . GLU A 1 92 ? 37.128 -15.958 -9.174 1.00 43.50 92 GLU A C 1
ATOM 705 O O . GLU A 1 92 ? 36.228 -16.156 -8.347 1.00 43.50 92 GLU A O 1
ATOM 710 N N . PRO A 1 93 ? 37.518 -14.702 -9.465 1.00 44.56 93 PRO A N 1
ATOM 711 C CA . PRO A 1 93 ? 36.883 -13.530 -8.879 1.00 44.56 93 PRO A CA 1
ATOM 712 C C . PRO A 1 93 ? 35.461 -13.408 -9.431 1.00 44.56 93 PRO A C 1
ATOM 714 O O . PRO A 1 93 ? 35.191 -12.760 -10.441 1.00 44.56 93 PRO A O 1
ATOM 717 N N . VAL A 1 94 ? 34.525 -14.056 -8.744 1.00 43.38 94 VAL A N 1
ATOM 718 C CA . VAL A 1 94 ? 33.094 -13.918 -8.961 1.00 43.38 94 VAL A CA 1
ATOM 719 C C . VAL A 1 94 ? 32.696 -12.524 -8.488 1.00 43.38 94 VAL A C 1
ATOM 721 O O . VAL A 1 94 ? 32.218 -12.317 -7.378 1.00 43.38 94 VAL A O 1
ATOM 724 N N . VAL A 1 95 ? 32.841 -11.539 -9.369 1.00 51.22 95 VAL A N 1
ATOM 725 C CA . VAL A 1 95 ? 31.981 -10.353 -9.349 1.00 51.22 95 VAL A CA 1
ATOM 726 C C . VAL A 1 95 ? 30.628 -10.784 -9.922 1.00 51.22 95 VAL A C 1
ATOM 728 O O . VAL A 1 95 ? 30.250 -10.425 -11.032 1.00 51.22 95 VAL A O 1
ATOM 731 N N . ARG A 1 96 ? 29.909 -11.646 -9.195 1.00 40.28 96 ARG A N 1
ATOM 732 C CA . ARG A 1 96 ? 28.491 -11.934 -9.433 1.00 40.28 96 ARG A CA 1
ATOM 733 C C . ARG A 1 96 ? 27.775 -12.032 -8.093 1.00 40.28 96 ARG A C 1
ATOM 735 O O . ARG A 1 96 ? 27.877 -13.028 -7.391 1.00 40.28 96 ARG A O 1
ATOM 742 N N . GLY A 1 97 ? 27.012 -10.985 -7.794 1.00 40.59 97 GLY A N 1
ATOM 743 C CA . GLY A 1 97 ? 25.709 -11.154 -7.162 1.00 40.59 97 GLY A CA 1
ATOM 744 C C . GLY A 1 97 ? 25.667 -11.363 -5.653 1.00 40.59 97 GLY A C 1
ATOM 745 O O . GLY A 1 97 ? 24.856 -12.158 -5.197 1.00 40.59 97 GLY A O 1
ATOM 746 N N . VAL A 1 98 ? 26.402 -10.583 -4.856 1.00 42.94 98 VAL A N 1
ATOM 747 C CA . VAL A 1 98 ? 25.828 -10.178 -3.558 1.00 42.94 98 VAL A CA 1
ATOM 748 C C . VAL A 1 98 ? 24.878 -9.029 -3.872 1.00 42.94 98 VAL A C 1
ATOM 750 O O . VAL A 1 98 ? 25.250 -7.860 -3.840 1.00 42.94 98 VAL A O 1
ATOM 753 N N . GLY A 1 99 ? 23.685 -9.378 -4.349 1.00 37.09 99 GLY A N 1
ATOM 754 C CA . GLY A 1 99 ? 22.701 -8.410 -4.797 1.00 37.09 99 GLY A CA 1
ATOM 755 C C . GLY A 1 99 ? 22.307 -7.478 -3.658 1.00 37.09 99 GLY A C 1
ATOM 756 O O . GLY A 1 99 ? 21.623 -7.895 -2.729 1.00 37.09 99 GLY A O 1
ATOM 757 N N . ALA A 1 100 ? 22.676 -6.206 -3.759 1.00 41.97 100 ALA A N 1
ATOM 758 C CA . ALA A 1 100 ? 22.194 -5.112 -2.917 1.00 41.97 100 ALA A CA 1
ATOM 759 C C . ALA A 1 100 ? 20.693 -4.799 -3.162 1.00 41.97 100 ALA A C 1
ATOM 761 O O . ALA A 1 100 ? 20.285 -3.643 -3.141 1.00 41.97 100 ALA A O 1
ATOM 762 N N . HIS A 1 101 ? 19.877 -5.819 -3.456 1.00 43.84 101 HIS A N 1
ATOM 763 C CA . HIS A 1 101 ? 18.551 -5.702 -4.070 1.00 43.84 101 HIS A CA 1
ATOM 764 C C . HIS A 1 101 ? 17.389 -6.132 -3.159 1.00 43.84 101 HIS A C 1
ATOM 766 O O . HIS A 1 101 ? 16.260 -6.197 -3.630 1.00 43.84 101 HIS A O 1
ATOM 772 N N . SER A 1 102 ? 17.612 -6.454 -1.880 1.00 53.38 102 SER A N 1
ATOM 773 C CA . SER A 1 102 ? 16.563 -7.089 -1.060 1.00 53.38 102 SER A CA 1
ATOM 774 C C . SER A 1 102 ? 16.064 -6.291 0.150 1.00 53.38 102 SER A C 1
ATOM 776 O O . SER A 1 102 ? 15.054 -6.688 0.723 1.00 53.38 102 SER A O 1
ATOM 778 N N . SER A 1 103 ? 16.695 -5.176 0.536 1.00 58.47 103 SER A N 1
ATOM 779 C CA . SER A 1 103 ? 16.321 -4.399 1.740 1.00 58.47 103 SER A CA 1
ATOM 780 C C . SER A 1 103 ? 15.737 -3.009 1.463 1.00 58.47 103 SER A C 1
ATOM 782 O O . SER A 1 103 ? 15.285 -2.329 2.387 1.00 58.47 103 SER A O 1
ATOM 784 N N . THR A 1 104 ? 15.721 -2.575 0.204 1.00 73.00 104 THR A N 1
ATOM 785 C CA . THR A 1 104 ? 15.196 -1.271 -0.205 1.00 73.00 104 THR A CA 1
ATOM 786 C C . THR A 1 104 ? 14.061 -1.438 -1.203 1.00 73.00 104 THR A C 1
ATOM 788 O O . THR A 1 104 ? 14.020 -2.392 -1.977 1.00 73.00 104 THR A O 1
ATOM 791 N N . GLY A 1 105 ? 13.137 -0.491 -1.159 1.00 88.12 105 GLY A N 1
ATOM 792 C CA . GLY A 1 105 ? 11.977 -0.388 -2.020 1.00 88.12 105 GLY A CA 1
ATOM 793 C C . GLY A 1 105 ? 10.917 -1.448 -1.778 1.00 88.12 105 GLY A C 1
ATOM 794 O O . GLY A 1 105 ? 11.168 -2.549 -1.286 1.00 88.12 105 GLY A O 1
ATOM 795 N N . ILE A 1 106 ? 9.701 -1.094 -2.160 1.00 93.00 106 ILE A N 1
ATOM 796 C CA . ILE A 1 106 ? 8.667 -2.057 -2.523 1.00 93.00 106 ILE A CA 1
ATOM 797 C C . ILE A 1 106 ? 9.010 -2.576 -3.926 1.00 93.00 106 ILE A C 1
ATOM 799 O O . ILE A 1 106 ? 9.490 -1.805 -4.760 1.00 93.00 106 ILE A O 1
ATOM 803 N N . ILE A 1 107 ? 8.744 -3.850 -4.202 1.00 94.12 107 ILE A N 1
ATOM 804 C CA . ILE A 1 107 ? 8.914 -4.461 -5.525 1.00 94.12 107 ILE A CA 1
ATOM 805 C C . ILE A 1 107 ? 7.616 -5.123 -6.000 1.00 94.12 107 ILE A C 1
ATOM 807 O O . ILE A 1 107 ? 6.645 -5.241 -5.251 1.00 94.12 107 ILE A O 1
ATOM 811 N N . ALA A 1 108 ? 7.582 -5.524 -7.272 1.00 94.69 108 ALA A N 1
ATOM 812 C CA . ALA A 1 108 ? 6.497 -6.351 -7.786 1.00 94.69 108 ALA A CA 1
ATOM 813 C C . ALA A 1 108 ? 6.444 -7.696 -7.043 1.00 94.69 108 ALA A C 1
ATOM 815 O O . ALA A 1 108 ? 7.467 -8.212 -6.607 1.00 94.69 108 ALA A O 1
ATOM 816 N N . ASP A 1 109 ? 5.233 -8.222 -6.891 1.00 94.69 109 ASP A N 1
ATOM 817 C CA . ASP A 1 109 ? 4.892 -9.447 -6.166 1.00 94.69 109 ASP A CA 1
ATOM 818 C C . ASP A 1 109 ? 5.069 -9.401 -4.640 1.00 94.69 109 ASP A C 1
ATOM 820 O O . ASP A 1 109 ? 4.737 -10.375 -3.961 1.00 94.69 109 ASP A O 1
ATOM 824 N N . ASP A 1 110 ? 5.446 -8.250 -4.070 1.00 94.94 110 ASP A N 1
ATOM 825 C CA . ASP A 1 110 ? 5.357 -8.039 -2.625 1.00 94.94 110 ASP A CA 1
ATOM 826 C C . ASP A 1 110 ? 3.911 -8.210 -2.144 1.00 94.94 110 ASP A C 1
ATOM 828 O O . ASP A 1 110 ? 2.970 -7.5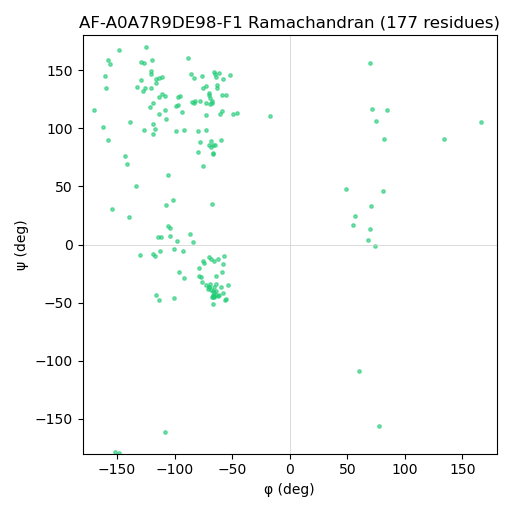74 -2.641 1.00 94.94 110 ASP A O 1
ATOM 832 N N . LEU A 1 111 ? 3.740 -9.044 -1.120 1.00 95.06 111 LEU A N 1
ATOM 833 C CA . LEU A 1 111 ? 2.470 -9.247 -0.441 1.00 95.06 111 LEU A CA 1
ATOM 834 C C . LEU A 1 111 ? 2.402 -8.321 0.771 1.00 95.06 111 LEU A C 1
ATOM 836 O O . LEU A 1 111 ? 3.158 -8.471 1.727 1.00 95.06 111 LEU A O 1
ATOM 840 N N . ILE A 1 112 ? 1.489 -7.357 0.748 1.00 95.75 112 ILE A N 1
ATOM 841 C CA . ILE A 1 112 ? 1.273 -6.424 1.854 1.00 95.75 112 ILE A CA 1
ATOM 842 C C . ILE A 1 112 ? 0.470 -7.136 2.936 1.00 95.75 112 ILE A C 1
ATOM 844 O O . ILE A 1 112 ? -0.639 -7.595 2.674 1.00 95.75 112 ILE A O 1
ATOM 848 N N . ILE A 1 113 ? 1.008 -7.179 4.151 1.00 92.75 113 ILE A N 1
ATOM 849 C CA . ILE A 1 113 ? 0.341 -7.722 5.343 1.00 92.75 113 ILE A CA 1
ATOM 850 C C . ILE A 1 113 ? -0.211 -6.580 6.199 1.00 92.75 113 ILE A C 1
ATOM 852 O O . ILE A 1 113 ? -1.367 -6.613 6.618 1.00 92.75 113 ILE A O 1
ATOM 856 N N . GLU A 1 114 ? 0.599 -5.540 6.418 1.00 92.69 114 GLU A N 1
ATOM 857 C CA . GLU A 1 114 ? 0.213 -4.331 7.153 1.00 92.69 114 GLU A CA 1
ATOM 858 C C . GLU A 1 114 ? 0.641 -3.079 6.381 1.00 92.69 114 GLU A C 1
ATOM 860 O O . GLU A 1 114 ? 1.775 -2.985 5.902 1.00 92.69 114 GLU A O 1
ATOM 865 N N . PHE A 1 115 ? -0.255 -2.096 6.296 1.00 95.75 115 PHE A N 1
ATOM 866 C CA . PHE A 1 115 ? 0.009 -0.761 5.767 1.00 95.75 115 PHE A CA 1
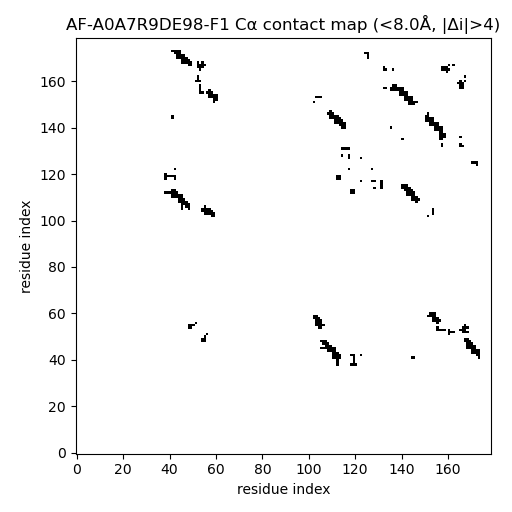ATOM 867 C C . PHE A 1 115 ? -0.431 0.285 6.797 1.00 95.75 115 PHE A C 1
ATOM 869 O O . PHE A 1 115 ? -1.613 0.617 6.919 1.00 95.75 115 PHE A O 1
ATOM 876 N N . GLY A 1 116 ? 0.519 0.802 7.575 1.00 94.25 116 GLY A N 1
ATOM 877 C CA . GLY A 1 116 ? 0.240 1.705 8.686 1.00 94.25 116 GLY A CA 1
ATOM 878 C C . GLY A 1 116 ? -0.654 1.045 9.736 1.00 94.25 116 GLY A C 1
ATOM 879 O O . GLY A 1 116 ? -0.216 0.174 10.474 1.00 94.25 116 GLY A O 1
ATOM 880 N N . SER A 1 117 ? -1.908 1.482 9.835 1.00 92.50 117 SER A N 1
ATOM 881 C CA . SER A 1 117 ? -2.904 0.902 10.746 1.00 92.50 117 SER A CA 1
ATOM 882 C C . SER A 1 117 ? -3.765 -0.197 10.113 1.00 92.50 117 SER A C 1
ATOM 884 O O . SER A 1 117 ? -4.584 -0.791 10.814 1.00 92.50 117 SER A O 1
ATOM 886 N N . VAL A 1 118 ? -3.623 -0.453 8.811 1.00 94.25 118 VAL A N 1
ATOM 887 C CA . VAL A 1 118 ? -4.481 -1.367 8.046 1.00 94.25 118 VAL A CA 1
ATOM 888 C C . VAL A 1 118 ? -3.835 -2.749 7.961 1.00 94.25 118 VAL A C 1
ATOM 890 O O . VAL A 1 118 ? -2.679 -2.855 7.568 1.00 94.25 118 VAL A O 1
ATOM 893 N N . ASN A 1 119 ? -4.575 -3.796 8.320 1.00 92.69 119 ASN A N 1
ATOM 894 C CA . ASN A 1 119 ? -4.146 -5.200 8.321 1.00 92.69 119 ASN A CA 1
ATOM 895 C C . ASN A 1 119 ? -5.348 -6.139 8.096 1.00 92.69 119 ASN A C 1
ATOM 897 O O . ASN A 1 119 ? -6.480 -5.681 7.942 1.00 92.69 119 ASN A O 1
ATOM 901 N N . ALA A 1 120 ? -5.132 -7.457 8.095 1.00 89.50 120 ALA A N 1
ATOM 902 C CA . ALA A 1 120 ? -6.186 -8.431 7.789 1.00 89.50 120 ALA A CA 1
ATOM 903 C C . ALA A 1 120 ? -7.416 -8.379 8.718 1.00 89.50 120 ALA A C 1
ATOM 905 O O . ALA A 1 120 ? -8.496 -8.796 8.296 1.00 89.50 120 ALA A O 1
ATOM 906 N N . GLY A 1 121 ? -7.273 -7.857 9.942 1.00 88.31 121 GLY A N 1
ATOM 907 C CA . GLY A 1 121 ? -8.363 -7.722 10.909 1.00 88.31 121 GLY A CA 1
ATOM 908 C C . GLY A 1 121 ? -9.294 -6.531 10.657 1.00 88.31 121 GLY A C 1
ATOM 909 O O . GLY A 1 121 ? -10.424 -6.537 11.141 1.00 88.31 121 GLY A O 1
ATOM 910 N N . ASN A 1 122 ? -8.859 -5.510 9.907 1.00 91.44 122 ASN A N 1
ATOM 911 C CA . ASN A 1 122 ? -9.660 -4.307 9.637 1.00 91.44 122 ASN A CA 1
ATOM 912 C C . ASN A 1 122 ? -9.751 -3.898 8.156 1.00 91.44 122 ASN A C 1
ATOM 914 O O . ASN A 1 122 ? -10.546 -3.014 7.834 1.00 91.44 122 ASN A O 1
ATOM 918 N N . PHE A 1 123 ? -8.978 -4.526 7.267 1.00 92.62 123 PHE A N 1
ATOM 919 C CA . PHE A 1 123 ? -8.984 -4.247 5.836 1.00 92.62 123 PHE A CA 1
ATOM 920 C C . PHE A 1 123 ? -10.294 -4.702 5.187 1.00 92.62 123 PHE A C 1
ATOM 922 O O . PHE A 1 123 ? -10.678 -5.868 5.290 1.00 92.62 123 PHE A O 1
ATOM 929 N N . LYS A 1 124 ? -10.960 -3.782 4.485 1.00 92.62 124 LYS A N 1
ATOM 930 C CA . LYS A 1 124 ? -12.189 -4.046 3.727 1.00 92.62 124 LYS A CA 1
ATOM 931 C C . LYS A 1 124 ? -11.956 -3.884 2.236 1.00 92.62 124 LYS A C 1
ATOM 933 O O . LYS A 1 124 ? -12.370 -4.730 1.452 1.00 92.62 124 LYS A O 1
ATOM 938 N N . THR A 1 125 ? -11.317 -2.787 1.833 1.00 94.56 125 THR A N 1
ATOM 939 C CA . THR A 1 125 ? -11.046 -2.485 0.423 1.00 94.56 125 THR A CA 1
ATOM 940 C C . THR A 1 125 ? -9.746 -1.702 0.267 1.00 94.56 125 THR A C 1
ATOM 942 O O . THR A 1 125 ? -9.235 -1.105 1.213 1.00 94.56 125 THR A O 1
ATOM 945 N N . LEU A 1 126 ? -9.244 -1.586 -0.967 1.00 95.00 126 LEU A N 1
ATOM 946 C CA . LEU A 1 126 ? -8.088 -0.731 -1.270 1.00 95.00 126 LEU A CA 1
ATOM 947 C C . LEU A 1 126 ? -8.292 0.753 -0.898 1.00 95.00 126 LEU A C 1
ATOM 949 O O . LEU A 1 126 ? -7.310 1.488 -0.766 1.00 95.00 126 LEU A O 1
ATOM 953 N N . GLN A 1 127 ? -9.534 1.209 -0.682 1.00 95.69 127 GLN A N 1
ATOM 954 C CA . GLN A 1 127 ? -9.793 2.565 -0.191 1.00 95.69 127 GLN A CA 1
ATOM 955 C C . GLN A 1 127 ? -9.231 2.796 1.217 1.00 95.69 127 GLN A C 1
ATOM 957 O O . GLN A 1 127 ? -8.858 3.927 1.531 1.00 95.69 127 GLN A O 1
ATOM 962 N N . ASP A 1 128 ? -9.099 1.753 2.041 1.00 95.06 128 ASP A N 1
ATOM 963 C CA . ASP A 1 128 ? -8.526 1.856 3.387 1.00 95.06 128 ASP A CA 1
ATOM 964 C C . ASP A 1 128 ? -7.035 2.227 3.313 1.00 95.06 128 ASP A C 1
ATOM 966 O O . ASP A 1 128 ? -6.585 3.174 3.962 1.00 95.06 128 ASP A O 1
ATOM 970 N N . ILE A 1 129 ? -6.284 1.573 2.418 1.00 95.62 129 ILE A N 1
ATOM 971 C CA . ILE A 1 129 ? -4.884 1.919 2.112 1.00 95.62 129 ILE A CA 1
ATOM 972 C C . ILE A 1 129 ? -4.796 3.341 1.546 1.00 95.62 129 ILE A C 1
ATOM 974 O O . ILE A 1 129 ? -3.940 4.132 1.954 1.00 95.62 129 ILE A O 1
ATOM 978 N N . GLY A 1 130 ? -5.704 3.698 0.631 1.00 94.12 130 GLY A N 1
ATOM 979 C CA . GLY A 1 130 ? -5.788 5.049 0.072 1.00 94.12 130 GLY A CA 1
ATOM 980 C C . GLY A 1 130 ? -6.047 6.121 1.136 1.00 94.12 130 GLY A C 1
ATOM 981 O O . GLY A 1 130 ? -5.484 7.213 1.063 1.00 94.12 130 GLY A O 1
ATOM 982 N N . THR A 1 131 ? -6.847 5.803 2.151 1.00 96.31 131 THR A N 1
ATOM 983 C CA . THR A 1 131 ? -7.163 6.691 3.275 1.00 96.31 131 THR A CA 1
ATOM 984 C C . THR A 1 131 ? -5.927 6.940 4.134 1.00 96.31 131 THR A C 1
ATOM 986 O O . THR A 1 131 ? -5.554 8.098 4.325 1.00 96.31 131 THR A O 1
ATOM 989 N N . VAL A 1 132 ? -5.226 5.881 4.560 1.00 95.69 132 VAL A N 1
ATOM 990 C CA . VAL A 1 132 ? -3.949 6.009 5.292 1.00 95.69 132 VAL A CA 1
ATOM 991 C C . VAL A 1 132 ? -2.941 6.819 4.479 1.00 95.69 132 VAL A C 1
ATOM 993 O O . VAL A 1 132 ? -2.365 7.778 4.980 1.00 95.69 132 VAL A O 1
ATOM 996 N N . THR A 1 133 ? -2.786 6.500 3.193 1.00 96.50 133 THR A N 1
ATOM 997 C CA . THR A 1 133 ? -1.859 7.193 2.287 1.00 96.50 133 THR A CA 1
ATOM 998 C C . THR A 1 133 ? -2.113 8.702 2.237 1.00 96.50 133 THR A C 1
ATOM 1000 O O . THR A 1 133 ? -1.174 9.488 2.339 1.00 96.50 133 THR A O 1
ATOM 1003 N N . ARG A 1 134 ? -3.378 9.122 2.094 1.00 95.88 134 ARG A N 1
ATOM 1004 C CA . ARG A 1 134 ? -3.762 10.543 2.014 1.00 95.88 134 ARG A CA 1
ATOM 1005 C C . ARG A 1 134 ? -3.510 11.288 3.323 1.00 95.88 134 ARG A C 1
ATOM 1007 O O . ARG A 1 134 ? -2.994 12.400 3.289 1.00 95.88 134 ARG A O 1
ATOM 1014 N N . TYR A 1 135 ? -3.846 10.689 4.464 1.00 97.25 135 TYR A N 1
ATOM 1015 C CA . TYR A 1 135 ? -3.633 11.321 5.772 1.00 97.25 135 TYR A CA 1
ATOM 1016 C C . TYR A 1 135 ? -2.166 11.328 6.221 1.00 97.25 135 TYR A C 1
ATOM 1018 O O . TYR A 1 135 ? -1.797 12.094 7.115 1.00 97.25 135 TYR A O 1
ATOM 1026 N N . SER A 1 136 ? -1.322 10.517 5.585 1.00 95.50 136 SER A N 1
ATOM 1027 C CA . SER A 1 136 ? 0.103 10.400 5.891 1.00 95.50 136 SER A CA 1
ATOM 1028 C C . SER A 1 136 ? 1.017 11.062 4.859 1.00 95.50 136 SER A C 1
ATOM 1030 O O . SER A 1 136 ? 2.214 10.798 4.874 1.00 95.50 136 SER A O 1
ATOM 1032 N N . VAL A 1 137 ? 0.519 11.938 3.979 1.00 96.88 137 VAL A N 1
ATOM 1033 C CA . VAL A 1 137 ? 1.393 12.679 3.050 1.00 96.88 137 VAL A CA 1
ATOM 1034 C C . VAL A 1 137 ? 2.484 13.431 3.817 1.00 96.88 137 VAL A C 1
ATOM 1036 O O . VAL A 1 137 ? 2.208 14.145 4.781 1.00 96.88 137 VAL A O 1
ATOM 1039 N N . GLY A 1 138 ? 3.738 13.241 3.401 1.00 94.00 138 GLY A N 1
ATOM 1040 C CA . GLY A 1 138 ? 4.925 13.805 4.048 1.00 94.00 138 GLY A CA 1
ATOM 1041 C C . GLY A 1 138 ? 5.316 13.138 5.372 1.00 94.00 138 GLY A C 1
ATOM 1042 O O . GLY A 1 138 ? 6.322 13.519 5.963 1.00 94.00 138 GLY A O 1
ATOM 1043 N N . LYS A 1 139 ? 4.563 12.134 5.840 1.00 95.44 139 LYS A N 1
ATOM 1044 C CA . LYS A 1 139 ? 4.829 11.384 7.072 1.00 95.44 139 LYS A CA 1
ATOM 1045 C C . LYS A 1 139 ? 5.190 9.939 6.751 1.00 95.44 139 LYS A C 1
ATOM 1047 O O . LYS A 1 139 ? 4.632 9.329 5.846 1.00 95.44 139 LYS A O 1
ATOM 1052 N N . SER A 1 140 ? 6.114 9.384 7.524 1.00 93.31 140 SER A N 1
ATOM 1053 C CA . SER A 1 140 ? 6.541 8.000 7.352 1.00 93.31 140 SER A CA 1
ATOM 1054 C C . SER A 1 140 ? 5.441 7.018 7.776 1.00 93.31 140 SER A C 1
ATOM 1056 O O . SER A 1 140 ? 4.891 7.125 8.873 1.00 93.31 140 SER A O 1
ATOM 1058 N N . VAL A 1 141 ? 5.136 6.053 6.914 1.00 95.00 141 VAL A N 1
ATOM 1059 C CA . VAL A 1 141 ? 4.183 4.958 7.113 1.00 95.00 141 VAL A CA 1
ATOM 1060 C C . VAL A 1 141 ? 4.960 3.647 7.145 1.00 95.00 141 VAL A C 1
ATOM 1062 O O . VAL A 1 141 ? 5.723 3.342 6.228 1.00 95.00 141 VAL A O 1
ATOM 1065 N N . LYS A 1 142 ? 4.763 2.856 8.203 1.00 92.31 142 LYS A N 1
ATOM 1066 C CA . LYS A 1 142 ? 5.332 1.508 8.313 1.00 92.31 142 LYS A CA 1
ATOM 1067 C C . LYS A 1 142 ? 4.555 0.544 7.417 1.00 92.31 142 LYS A C 1
ATOM 1069 O O . LYS A 1 142 ? 3.327 0.536 7.440 1.00 92.31 142 LYS A O 1
ATOM 1074 N N . LEU A 1 143 ? 5.271 -0.291 6.678 1.00 93.75 143 LEU A N 1
ATOM 1075 C CA . LEU A 1 143 ? 4.731 -1.430 5.952 1.00 93.75 143 LEU A CA 1
ATOM 1076 C C . LEU A 1 143 ? 5.328 -2.715 6.519 1.00 93.75 143 LEU A C 1
ATOM 1078 O O . LEU A 1 143 ? 6.517 -2.763 6.841 1.00 93.75 143 LEU A O 1
ATOM 1082 N N . PHE A 1 144 ? 4.512 -3.759 6.591 1.00 90.38 144 PHE A N 1
ATOM 1083 C CA . PHE A 1 144 ? 4.956 -5.128 6.821 1.00 90.38 144 PHE A CA 1
ATOM 1084 C C . PHE A 1 144 ? 4.555 -5.961 5.609 1.00 90.38 144 PHE A C 1
ATOM 1086 O O . PHE A 1 144 ? 3.376 -5.997 5.247 1.00 90.38 144 PHE A O 1
ATOM 1093 N N . ILE A 1 145 ? 5.536 -6.574 4.956 1.00 91.69 145 ILE A N 1
ATOM 1094 C CA . ILE A 1 145 ? 5.344 -7.313 3.709 1.00 91.69 145 ILE A CA 1
ATOM 1095 C C . ILE A 1 145 ? 5.896 -8.730 3.827 1.00 91.69 145 ILE A C 1
ATOM 1097 O O . ILE A 1 145 ? 6.807 -8.985 4.613 1.00 91.69 145 ILE A O 1
ATOM 1101 N N . ASN A 1 146 ? 5.373 -9.629 3.003 1.00 87.88 146 ASN A N 1
ATOM 1102 C CA . ASN A 1 146 ? 5.987 -10.905 2.680 1.00 87.88 146 ASN A CA 1
ATOM 1103 C C . ASN A 1 146 ? 6.500 -10.844 1.235 1.00 87.88 146 ASN A C 1
ATOM 1105 O O . ASN A 1 146 ? 5.723 -10.688 0.294 1.00 87.88 146 ASN A O 1
ATOM 1109 N N . ARG A 1 147 ? 7.819 -10.949 1.090 1.00 90.00 147 ARG A N 1
ATOM 1110 C CA . ARG A 1 147 ? 8.542 -11.014 -0.177 1.00 90.00 147 ARG A CA 1
ATOM 1111 C C . ARG A 1 147 ? 9.165 -12.391 -0.284 1.00 90.00 147 ARG A C 1
ATOM 1113 O O . ARG A 1 147 ? 10.062 -12.698 0.494 1.00 90.00 147 ARG A O 1
ATOM 1120 N N . GLU A 1 148 ? 8.695 -13.216 -1.213 1.00 86.56 148 GLU A N 1
ATOM 1121 C CA . GLU A 1 148 ? 9.252 -14.561 -1.437 1.00 86.56 148 GLU A CA 1
ATOM 1122 C C . GLU A 1 148 ? 9.413 -15.375 -0.136 1.00 86.56 148 GLU A C 1
ATOM 1124 O O . GLU A 1 148 ? 10.462 -15.953 0.144 1.00 86.56 148 GLU A O 1
ATOM 1129 N N . ASN A 1 149 ? 8.369 -15.402 0.696 1.00 80.12 149 ASN A N 1
ATOM 1130 C CA . ASN A 1 149 ? 8.356 -16.101 1.984 1.00 80.12 149 ASN A CA 1
ATOM 1131 C C . ASN A 1 149 ? 9.256 -15.484 3.076 1.00 80.12 149 ASN A C 1
ATOM 1133 O O . ASN A 1 149 ? 9.473 -16.104 4.119 1.00 80.12 149 ASN A O 1
ATOM 1137 N N . ARG A 1 150 ? 9.744 -14.255 2.872 1.00 80.69 150 ARG A N 1
ATOM 1138 C CA . ARG A 1 150 ? 10.490 -13.463 3.857 1.00 80.69 150 ARG A CA 1
ATOM 1139 C C . ARG A 1 150 ? 9.679 -12.269 4.320 1.00 80.69 150 ARG A C 1
ATOM 1141 O O . ARG A 1 150 ? 9.203 -11.470 3.518 1.00 80.69 150 ARG A O 1
ATOM 1148 N N . PHE A 1 151 ? 9.580 -12.112 5.633 1.00 83.31 151 PHE A N 1
ATOM 1149 C CA . PHE A 1 151 ? 8.890 -10.978 6.229 1.00 83.31 151 PHE A CA 1
ATOM 1150 C C . PHE A 1 151 ? 9.826 -9.775 6.345 1.00 83.31 151 PHE A C 1
ATOM 1152 O O . PHE A 1 151 ? 10.874 -9.848 6.985 1.00 83.31 151 PHE A O 1
ATOM 1159 N N . ILE A 1 152 ? 9.442 -8.654 5.737 1.00 85.38 152 ILE A N 1
ATOM 1160 C CA . ILE A 1 152 ? 10.249 -7.432 5.685 1.00 85.38 152 ILE A CA 1
ATOM 1161 C C . ILE A 1 152 ? 9.417 -6.270 6.225 1.00 85.38 152 ILE A C 1
ATOM 1163 O O . ILE A 1 152 ? 8.250 -6.097 5.878 1.00 85.38 152 ILE A O 1
ATOM 1167 N N . THR A 1 153 ? 10.025 -5.448 7.082 1.00 87.50 153 THR A N 1
ATOM 1168 C CA . THR A 1 153 ? 9.453 -4.155 7.478 1.00 87.50 153 THR A CA 1
ATOM 1169 C C . THR A 1 153 ? 10.072 -3.052 6.634 1.00 87.50 153 THR A C 1
ATOM 1171 O O . THR A 1 153 ? 11.295 -2.914 6.608 1.00 87.50 153 THR A O 1
ATOM 1174 N N . LEU A 1 154 ? 9.234 -2.235 6.002 1.00 89.38 154 LEU A N 1
ATOM 1175 C CA . LEU A 1 154 ? 9.639 -1.057 5.241 1.00 89.38 154 LEU A CA 1
ATOM 1176 C C . LEU A 1 154 ? 9.021 0.208 5.836 1.00 89.38 154 LEU A C 1
ATOM 1178 O O . LEU A 1 154 ? 8.010 0.172 6.534 1.00 89.38 154 LEU A O 1
ATOM 1182 N N . SER A 1 155 ? 9.640 1.339 5.536 1.00 92.19 155 SER A N 1
ATOM 1183 C CA . SER A 1 155 ? 9.178 2.673 5.881 1.00 92.19 155 SER A CA 1
ATOM 1184 C C . SER A 1 155 ? 9.005 3.461 4.588 1.00 92.19 155 SER A C 1
ATOM 1186 O O . SER A 1 155 ? 9.974 3.651 3.853 1.00 92.19 155 SER A O 1
ATOM 1188 N N . LEU A 1 156 ? 7.782 3.897 4.294 1.00 94.38 156 LEU A N 1
ATOM 1189 C CA . LEU A 1 156 ? 7.427 4.643 3.086 1.00 94.38 156 LEU A CA 1
ATOM 1190 C C . LEU A 1 156 ? 6.848 5.998 3.474 1.00 94.38 156 LEU A C 1
ATOM 1192 O O . LEU A 1 156 ? 5.953 6.065 4.306 1.00 94.38 156 LEU A O 1
ATOM 1196 N N . THR A 1 157 ? 7.280 7.069 2.819 1.00 96.88 157 THR A N 1
ATOM 1197 C CA . THR A 1 157 ? 6.691 8.403 3.004 1.00 96.88 157 THR A CA 1
ATOM 1198 C C . THR A 1 157 ? 5.867 8.766 1.769 1.00 96.88 157 THR A C 1
ATOM 1200 O O . THR A 1 157 ? 6.468 9.036 0.727 1.00 96.88 157 THR A O 1
ATOM 1203 N N . PRO A 1 158 ? 4.521 8.789 1.835 1.00 97.62 158 PRO A N 1
ATOM 1204 C CA . PRO A 1 158 ? 3.693 9.182 0.702 1.00 97.62 158 PRO A CA 1
ATOM 1205 C C . PRO A 1 158 ? 3.952 10.633 0.303 1.00 97.62 158 PRO A C 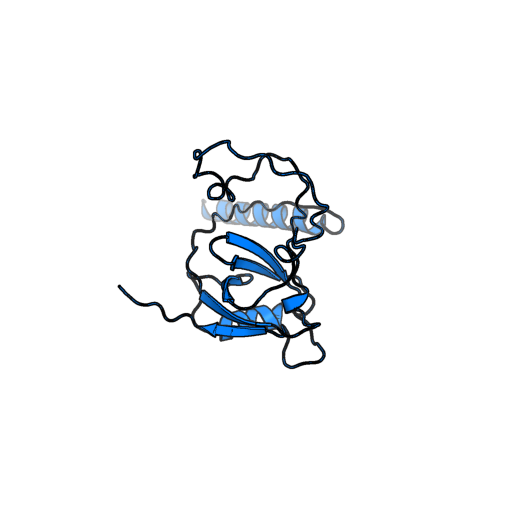1
ATOM 1207 O O . PRO A 1 158 ? 3.985 11.526 1.152 1.00 97.62 158 PRO A O 1
ATOM 1210 N N . SER A 1 159 ? 4.101 10.894 -0.990 1.00 98.00 159 SER A N 1
ATOM 1211 C CA . SER A 1 159 ? 4.293 12.247 -1.509 1.00 98.00 159 SER A CA 1
ATOM 1212 C C . SER A 1 159 ? 3.849 12.341 -2.966 1.00 98.00 159 SER A C 1
ATOM 1214 O O . SER A 1 159 ? 3.900 11.338 -3.683 1.00 98.00 159 SER A O 1
ATOM 1216 N N . PRO A 1 160 ? 3.479 13.538 -3.455 1.00 97.75 160 PRO A N 1
ATOM 1217 C CA . PRO A 1 160 ? 3.450 13.786 -4.889 1.00 97.75 160 PRO A CA 1
ATOM 1218 C C . PRO A 1 160 ? 4.792 13.396 -5.523 1.00 97.75 160 PRO A C 1
ATOM 1220 O O . PRO A 1 160 ? 5.852 13.513 -4.898 1.00 97.75 160 PRO A O 1
ATOM 1223 N N . TRP A 1 161 ? 4.741 12.903 -6.753 1.00 96.12 161 TRP A N 1
ATOM 1224 C CA . TRP A 1 161 ? 5.903 12.479 -7.530 1.00 96.12 161 TRP A CA 1
ATOM 1225 C C . TRP A 1 161 ? 5.620 12.721 -9.021 1.00 96.12 161 TRP A C 1
ATOM 1227 O O . TRP A 1 161 ? 4.565 13.248 -9.365 1.00 96.12 161 TRP A O 1
ATOM 1237 N N . SER A 1 162 ? 6.557 12.393 -9.912 1.00 94.88 162 SER A N 1
ATOM 1238 C CA . SER A 1 162 ? 6.427 12.679 -11.352 1.00 94.88 162 SER A CA 1
ATOM 1239 C C . SER A 1 162 ? 5.334 11.872 -12.068 1.00 94.88 162 SER A C 1
ATOM 1241 O O . SER A 1 162 ? 4.999 12.189 -13.207 1.00 94.88 162 SER A O 1
ATOM 1243 N N . GLY A 1 163 ? 4.787 10.836 -11.428 1.00 93.44 163 GLY A N 1
ATOM 1244 C CA . GLY A 1 163 ? 3.658 10.058 -11.930 1.00 93.44 163 GLY A CA 1
ATOM 1245 C C . GLY A 1 163 ? 2.361 10.315 -11.162 1.00 93.44 163 GLY A C 1
ATOM 1246 O O . GLY A 1 163 ? 2.192 11.318 -10.473 1.00 93.44 163 GLY A O 1
ATOM 1247 N N . GLN A 1 164 ? 1.409 9.391 -11.289 1.00 91.31 164 GLN A N 1
ATOM 1248 C CA . GLN A 1 164 ? 0.093 9.543 -10.671 1.00 91.31 164 GLN A CA 1
ATOM 1249 C C . GLN A 1 164 ? 0.069 9.103 -9.200 1.00 91.31 164 GLN A C 1
ATOM 1251 O O . GLN A 1 164 ? 0.677 8.107 -8.799 1.00 91.31 164 GLN A O 1
ATOM 1256 N N . GLY A 1 165 ? -0.700 9.829 -8.388 1.00 95.25 165 GLY A N 1
ATOM 1257 C CA . GLY A 1 165 ? -0.951 9.489 -6.988 1.00 95.25 165 GLY A CA 1
ATOM 1258 C C . GLY A 1 165 ? 0.204 9.832 -6.042 1.00 95.25 165 GLY A C 1
ATOM 1259 O O . GLY A 1 165 ? 0.991 10.735 -6.301 1.00 95.25 165 GLY A O 1
ATOM 1260 N N . LEU A 1 166 ? 0.261 9.126 -4.908 1.00 97.06 166 LEU A N 1
ATOM 1261 C CA . LEU A 1 166 ? 1.136 9.462 -3.769 1.00 97.06 166 LEU A CA 1
ATOM 1262 C C . LEU A 1 166 ? 2.165 8.377 -3.415 1.00 97.06 166 LEU A C 1
ATOM 1264 O O . LEU A 1 166 ? 3.004 8.588 -2.544 1.00 97.06 166 LEU A O 1
ATOM 1268 N N . LEU A 1 167 ? 2.063 7.201 -4.041 1.00 97.06 167 LEU A N 1
ATOM 1269 C CA . LEU A 1 167 ? 2.919 6.042 -3.763 1.00 97.06 167 LEU A CA 1
ATOM 1270 C C . LEU A 1 167 ? 3.777 5.669 -4.971 1.00 97.06 167 LEU A C 1
ATOM 1272 O O . LEU A 1 167 ? 4.956 5.379 -4.820 1.00 97.06 167 LEU A O 1
ATOM 1276 N N . GLY A 1 168 ? 3.178 5.678 -6.166 1.00 96.38 168 GLY A N 1
ATOM 1277 C CA . GLY A 1 168 ? 3.807 5.214 -7.402 1.00 96.38 168 GLY A CA 1
ATOM 1278 C C . GLY A 1 168 ? 4.004 3.701 -7.486 1.00 96.38 168 GLY A C 1
ATOM 1279 O O . GLY A 1 168 ? 4.944 3.228 -8.116 1.00 96.38 168 GLY A O 1
ATOM 1280 N N . CYS A 1 169 ? 3.086 2.939 -6.892 1.00 96.50 169 CYS A N 1
ATOM 1281 C CA . CYS A 1 169 ? 2.930 1.508 -7.127 1.00 96.50 169 CYS A CA 1
ATOM 1282 C C . CYS A 1 169 ? 1.468 1.161 -7.443 1.00 96.50 169 CYS A C 1
ATOM 1284 O O . CYS A 1 169 ? 0.548 1.902 -7.088 1.00 96.50 169 CYS A O 1
ATOM 1286 N N . THR A 1 170 ? 1.263 0.031 -8.118 1.00 96.62 170 THR A N 1
ATOM 1287 C CA . THR A 1 170 ? -0.063 -0.546 -8.372 1.00 96.62 170 THR A CA 1
ATOM 1288 C C . THR A 1 170 ? -0.327 -1.648 -7.357 1.00 96.62 170 THR A C 1
ATOM 1290 O O . THR A 1 170 ? 0.406 -2.636 -7.317 1.00 96.62 170 THR A O 1
ATOM 1293 N N . ILE A 1 171 ? -1.374 -1.478 -6.551 1.00 96.50 171 ILE A N 1
ATOM 1294 C CA . ILE A 1 171 ? -1.789 -2.426 -5.514 1.00 96.50 171 ILE A CA 1
ATOM 1295 C C . ILE A 1 171 ? -3.074 -3.112 -5.977 1.00 96.50 171 ILE A C 1
ATOM 1297 O O . ILE A 1 171 ? -4.040 -2.441 -6.337 1.00 96.50 171 ILE A O 1
ATOM 1301 N N . LEU A 1 172 ? -3.080 -4.441 -5.960 1.00 96.06 172 LEU A N 1
ATOM 1302 C CA . LEU A 1 172 ? -4.212 -5.282 -6.333 1.00 96.06 172 LEU A CA 1
ATOM 1303 C C . LEU A 1 172 ? -4.772 -5.994 -5.093 1.00 96.06 172 LEU A C 1
ATOM 1305 O O . LEU A 1 172 ? -3.994 -6.375 -4.212 1.00 96.06 172 LEU A O 1
ATOM 1309 N N . PRO A 1 173 ? -6.100 -6.189 -5.004 1.00 92.75 173 PRO A N 1
ATOM 1310 C CA . PRO A 1 173 ? -6.684 -6.987 -3.934 1.00 92.75 173 PRO A CA 1
ATOM 1311 C C . PRO A 1 173 ? -6.242 -8.452 -4.061 1.00 92.75 173 PRO A C 1
ATOM 1313 O O . PRO A 1 173 ? -6.025 -8.948 -5.167 1.00 92.75 173 PRO A O 1
ATOM 1316 N N . ILE A 1 174 ? -6.124 -9.143 -2.927 1.00 89.62 174 ILE A N 1
ATOM 1317 C CA . ILE A 1 174 ? -5.949 -10.597 -2.903 1.00 89.62 174 ILE A CA 1
ATOM 1318 C C . ILE A 1 174 ? -7.320 -11.222 -2.672 1.00 89.62 174 ILE A C 1
ATOM 1320 O O . ILE A 1 174 ? -7.965 -10.965 -1.655 1.00 89.62 174 ILE A O 1
ATOM 1324 N N . GLU A 1 175 ? -7.768 -12.040 -3.618 1.00 79.62 175 GLU A N 1
ATOM 1325 C CA . GLU A 1 175 ? -8.939 -12.883 -3.414 1.00 79.62 175 GLU A CA 1
ATOM 1326 C C . GLU A 1 175 ? -8.587 -13.961 -2.387 1.00 79.62 175 GLU A C 1
ATOM 1328 O O . GLU A 1 175 ? -7.642 -14.736 -2.567 1.00 79.62 175 GLU A O 1
ATOM 1333 N N . ARG A 1 176 ? -9.326 -14.002 -1.276 1.00 65.50 176 ARG A N 1
ATOM 1334 C CA . ARG A 1 176 ? -9.227 -15.121 -0.340 1.00 65.50 176 ARG A CA 1
ATOM 1335 C C . ARG A 1 176 ? -9.909 -16.312 -0.996 1.00 65.50 176 ARG A C 1
ATOM 1337 O O . ARG A 1 176 ? -11.123 -16.307 -1.166 1.00 65.50 176 ARG A O 1
ATOM 1344 N N . VAL A 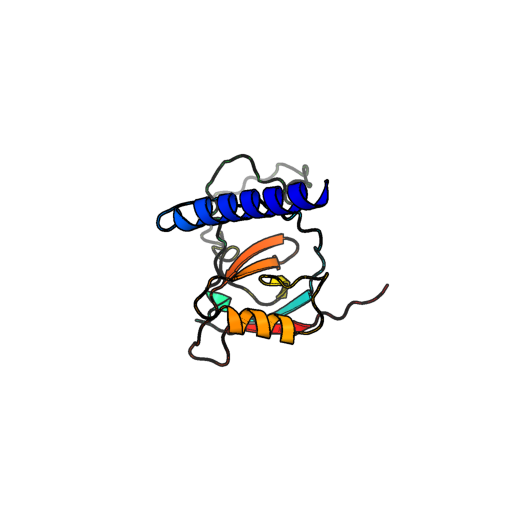1 177 ? -9.130 -17.327 -1.357 1.00 59.59 177 VAL A N 1
ATOM 1345 C CA . VAL A 1 177 ? -9.695 -18.641 -1.660 1.00 59.59 177 VAL A CA 1
ATOM 1346 C C . VAL A 1 177 ? -10.105 -19.238 -0.319 1.00 59.59 177 VAL A C 1
ATOM 1348 O O . VAL A 1 177 ? -9.251 -19.719 0.426 1.00 59.59 177 VAL A O 1
ATOM 1351 N N . GLU A 1 178 ? -11.387 -19.136 0.025 1.00 49.34 178 GLU A N 1
ATOM 1352 C CA . GLU A 1 178 ? -11.955 -19.940 1.107 1.00 49.34 178 GLU A CA 1
ATOM 1353 C C . GLU A 1 178 ? -11.749 -21.413 0.722 1.00 49.34 178 GLU A C 1
ATOM 1355 O O . GLU A 1 178 ? -12.222 -21.861 -0.323 1.00 49.34 178 GLU A O 1
ATOM 1360 N N . ARG A 1 179 ? -10.934 -22.125 1.505 1.00 43.97 179 ARG A N 1
ATOM 1361 C CA . ARG A 1 179 ? -10.738 -23.573 1.392 1.00 43.97 179 ARG A CA 1
ATOM 1362 C C . ARG A 1 179 ? -11.611 -24.287 2.404 1.00 43.97 179 ARG A C 1
ATOM 1364 O O . ARG A 1 179 ? -11.718 -23.759 3.533 1.00 43.97 179 ARG A O 1
#

InterPro domains:
  IPR035269 26S Proteasome non-ATPase regulatory subunit 9 [PTHR12651] (103-174)
  IPR036034 PDZ superfamily [G3DSA:2.30.42.10] (28-172)
  IPR036034 PDZ superfamily [SSF50156] (94-174)

pLDDT: mean 71.06, std 23.81, range [31.34, 98.0]

Radius of gyration: 22.13 Å; Cα contacts (8 Å, |Δi|>4): 232; chains: 1; bounding box: 58×51×60 Å